Protein AF-A0A8T6UTP6-F1 (afdb_monomer_lite)

Sequence (271 aa):
MSYEMDEGARRKVDSSFSGKRVLGIECPLRNNTGVVCKECDRARKLWRMGTESSQQEARDRFAKPTYFANVVLKDNGNHAILKLGKKVSADILDELEQTKGPAFKFADPEEGRWVSINKKGTRPSFEYRFRLTDDVAPTIDKSEVDNLNNLNNVTFDFNEGNIDLFDISSLESGQSLIFRLLPTPTGSGKYKLLQVVHYHWRCNEADILGGEDPDDMEKPIELQDGSDFEEFMTVDETEEEEEEEEDFLKNRPPSQFQPDEAESVACFGNY

Foldseek 3Di:
DDDDDDVVVVVVLVVQLPPPDQDFAFQCVVLVVVAFFLLLVCLVVLCVVPDPVSPVVSVQSWWDKWKWFWWQFPPPRDTAIEIDDPVQVVVVQVVLVVPPDPSQQQQDLCWHFKKKWAWADDPPDIDIDIDTDPGTDHRHDVVVLQPTDDLVCVNVCVVVVNGRYHYPVSDDHGDMTIIHTHWHDPVQQWTDGMDITTHGDPDDPCNGNVNDDVVPPPPPPPPPDDDDDDDDDDDDDDDDDDDDDPPPPPPDDPPPPDPPDPDDDPTDHHD

pLDDT: mean 70.27, std 22.67, range [24.27, 95.19]

Structure (mmCIF, N/CA/C/O backbone):
data_AF-A0A8T6UTP6-F1
#
_entry.id   AF-A0A8T6UTP6-F1
#
loop_
_atom_site.group_PDB
_atom_site.id
_atom_site.type_symbol
_atom_site.label_atom_id
_atom_site.label_alt_id
_atom_site.label_comp_id
_atom_site.label_asym_id
_atom_site.label_entity_id
_atom_site.label_seq_id
_atom_site.pdbx_PDB_ins_code
_atom_site.Cartn_x
_atom_site.Cartn_y
_atom_site.Cartn_z
_atom_site.occupancy
_atom_site.B_iso_or_equiv
_atom_site.auth_seq_id
_atom_site.auth_comp_id
_atom_site.auth_asym_id
_atom_site.auth_atom_id
_atom_site.pdbx_PDB_model_num
ATOM 1 N N . MET A 1 1 ? 11.193 -24.546 -16.621 1.00 32.44 1 MET A N 1
ATOM 2 C CA . MET A 1 1 ? 9.768 -24.862 -16.401 1.00 32.44 1 MET A CA 1
ATOM 3 C C . MET A 1 1 ? 9.025 -23.542 -16.413 1.00 32.44 1 MET A C 1
ATOM 5 O O . MET A 1 1 ? 9.181 -22.765 -15.483 1.00 32.44 1 MET A O 1
ATOM 9 N N . SER A 1 2 ? 8.355 -23.235 -17.519 1.00 24.27 2 SER A N 1
ATOM 10 C CA . SER A 1 2 ? 7.518 -22.047 -17.683 1.00 24.27 2 SER A CA 1
ATOM 11 C C . SER A 1 2 ? 6.196 -22.280 -16.957 1.00 24.27 2 SER A C 1
ATOM 13 O O . SER A 1 2 ? 5.516 -23.267 -17.225 1.00 24.27 2 SER A O 1
ATOM 15 N N . TYR A 1 3 ? 5.858 -21.412 -16.007 1.00 31.30 3 TYR A N 1
ATOM 16 C CA . TYR A 1 3 ? 4.544 -21.429 -15.372 1.00 31.30 3 TYR A CA 1
ATOM 17 C C . TYR A 1 3 ? 3.567 -20.717 -16.309 1.00 31.30 3 TYR A C 1
ATOM 19 O O . TYR A 1 3 ? 3.554 -19.491 -16.381 1.00 31.30 3 TYR A O 1
ATOM 27 N N . GLU A 1 4 ? 2.799 -21.491 -17.070 1.00 32.06 4 GLU A N 1
ATOM 28 C CA . GLU A 1 4 ? 1.626 -20.982 -17.778 1.00 32.06 4 GLU A CA 1
ATOM 29 C C . GLU A 1 4 ? 0.530 -20.704 -16.745 1.00 32.06 4 GLU A C 1
ATOM 31 O O . GLU A 1 4 ? 0.149 -21.588 -15.974 1.00 32.06 4 GLU A O 1
ATOM 36 N N . MET A 1 5 ? 0.049 -19.461 -16.692 1.00 41.97 5 MET A N 1
ATOM 37 C CA . MET A 1 5 ? -1.166 -19.158 -15.947 1.00 41.97 5 MET A CA 1
ATOM 38 C C . MET A 1 5 ? -2.393 -19.633 -16.719 1.00 41.97 5 MET A C 1
ATOM 40 O O . MET A 1 5 ? -2.503 -19.439 -17.929 1.00 41.97 5 MET A O 1
ATOM 44 N N . ASP A 1 6 ? -3.336 -20.181 -15.962 1.00 43.12 6 ASP A N 1
ATOM 45 C CA . ASP A 1 6 ? -4.683 -20.536 -16.391 1.00 43.12 6 ASP A CA 1
ATOM 46 C C . ASP A 1 6 ? -5.400 -19.308 -16.995 1.00 43.12 6 ASP A C 1
ATOM 48 O O . ASP A 1 6 ? -5.436 -18.228 -16.395 1.00 43.12 6 ASP A O 1
ATOM 52 N N . GLU A 1 7 ? -5.986 -19.458 -18.188 1.00 37.34 7 GLU A N 1
ATOM 53 C CA . GLU A 1 7 ? -6.755 -18.415 -18.885 1.00 37.34 7 GLU A CA 1
ATOM 54 C C . GLU A 1 7 ? -7.897 -17.838 -18.025 1.00 37.34 7 GLU A C 1
ATOM 56 O O . GLU A 1 7 ? -8.324 -16.696 -18.233 1.00 37.34 7 GLU A O 1
ATOM 61 N N . GLY A 1 8 ? -8.361 -18.588 -17.017 1.00 34.09 8 GLY A N 1
ATOM 62 C CA . GLY A 1 8 ? -9.320 -18.117 -16.020 1.00 34.09 8 GLY A CA 1
ATOM 63 C C . GLY A 1 8 ? -8.796 -16.988 -15.121 1.00 34.09 8 GLY A C 1
ATOM 64 O O . GLY A 1 8 ? -9.582 -16.136 -14.704 1.00 34.09 8 GLY A O 1
ATOM 65 N N . ALA A 1 9 ? -7.487 -16.929 -14.852 1.00 37.94 9 ALA A N 1
ATOM 66 C CA . ALA A 1 9 ? -6.866 -15.849 -14.080 1.00 37.94 9 ALA A CA 1
ATOM 67 C C . ALA A 1 9 ? -6.764 -14.555 -14.906 1.00 37.94 9 ALA A C 1
ATOM 69 O O . ALA A 1 9 ? -7.075 -13.479 -14.398 1.00 37.94 9 ALA A O 1
ATOM 70 N N . ARG A 1 10 ? -6.443 -14.667 -16.206 1.00 39.94 10 ARG A N 1
ATOM 71 C CA . ARG A 1 10 ? -6.378 -13.531 -17.147 1.00 39.94 10 ARG A CA 1
ATOM 72 C C . ARG A 1 10 ? -7.703 -12.772 -17.250 1.00 39.94 10 ARG A C 1
ATOM 74 O O . ARG A 1 10 ? -7.713 -11.559 -17.094 1.00 39.94 10 ARG A O 1
ATOM 81 N N . ARG A 1 11 ? -8.835 -13.470 -17.415 1.00 34.31 11 ARG A N 1
ATOM 82 C CA . ARG A 1 11 ? -10.164 -12.819 -17.485 1.00 34.31 11 ARG A CA 1
ATOM 83 C C . ARG A 1 11 ? -10.599 -12.169 -16.168 1.00 34.31 11 ARG A C 1
ATOM 85 O O . ARG A 1 11 ? -11.441 -11.274 -16.181 1.00 34.31 11 ARG A O 1
ATOM 92 N N . LYS A 1 12 ? -10.064 -12.620 -15.027 1.00 41.28 12 LYS A N 1
ATOM 93 C CA . LYS A 1 12 ? -10.436 -12.079 -13.715 1.00 41.28 12 LYS A CA 1
ATOM 94 C C . LYS A 1 12 ? -9.697 -10.797 -13.365 1.00 41.28 12 LYS A C 1
ATOM 96 O O . LYS A 1 12 ? -10.314 -9.949 -12.727 1.00 41.28 12 LYS A O 1
ATOM 101 N N . VAL A 1 13 ? -8.449 -10.638 -13.814 1.00 42.69 13 VAL A N 1
ATOM 102 C CA . VAL A 1 13 ? -7.700 -9.379 -13.673 1.00 42.69 13 VAL A CA 1
ATOM 103 C C . VAL A 1 13 ? -8.503 -8.238 -14.303 1.00 42.69 13 VAL A C 1
ATOM 105 O O . VAL A 1 13 ? -8.844 -7.304 -13.585 1.00 42.69 13 VAL A O 1
ATOM 108 N N . ASP A 1 14 ? -8.983 -8.405 -15.539 1.00 36.88 14 ASP A N 1
ATOM 109 C CA . ASP A 1 14 ? -9.837 -7.416 -16.221 1.00 36.88 14 ASP A CA 1
ATOM 110 C C . ASP A 1 14 ? -11.183 -7.169 -15.505 1.00 36.88 14 ASP A C 1
ATOM 112 O O . ASP A 1 14 ? -11.661 -6.040 -15.438 1.00 36.88 14 ASP A O 1
ATOM 116 N N . SER A 1 15 ? -11.793 -8.199 -14.901 1.00 33.75 15 SER A N 1
ATOM 117 C CA . SER A 1 15 ? -13.056 -8.050 -14.147 1.00 33.75 15 SER A CA 1
ATOM 118 C C . SER A 1 15 ? -12.893 -7.489 -12.724 1.00 33.75 15 SER A C 1
ATOM 120 O O . SER A 1 15 ? -13.865 -7.054 -12.107 1.00 33.75 15 SER A O 1
ATOM 122 N N . SER A 1 16 ? -11.677 -7.521 -12.168 1.00 40.84 16 SER A N 1
ATOM 123 C CA . SER A 1 16 ? -11.400 -7.060 -10.802 1.00 40.84 16 SER A CA 1
ATOM 124 C C . SER A 1 16 ? -11.286 -5.537 -10.695 1.00 40.84 16 SER A C 1
ATOM 126 O O . SER A 1 16 ? -11.466 -5.001 -9.601 1.00 40.84 16 SER A O 1
ATOM 128 N N . PHE A 1 17 ? -11.104 -4.854 -11.830 1.00 46.03 17 PHE A N 1
ATOM 129 C CA . PHE A 1 17 ? -11.114 -3.394 -11.943 1.00 46.03 17 PHE A CA 1
ATOM 130 C C . PHE A 1 17 ? -12.525 -2.779 -11.842 1.00 46.03 17 PHE A C 1
ATOM 132 O O . PHE A 1 17 ? -12.653 -1.591 -11.570 1.00 46.03 17 PHE A O 1
ATOM 139 N N . SER A 1 18 ? -13.607 -3.563 -11.987 1.00 37.28 18 SER A N 1
ATOM 140 C CA . SER A 1 18 ? -14.979 -3.026 -12.092 1.00 37.28 18 SER A CA 1
ATOM 141 C C . SER A 1 18 ? -15.863 -3.188 -10.846 1.00 37.28 18 SER A C 1
ATOM 143 O O . SER A 1 18 ? -17.042 -2.826 -10.867 1.00 37.28 18 SER A O 1
ATOM 145 N N . GLY A 1 19 ? -15.355 -3.752 -9.749 1.00 37.19 19 GLY A N 1
ATOM 146 C CA . GLY A 1 19 ? -16.099 -3.789 -8.491 1.00 37.19 19 GLY A CA 1
ATOM 147 C C . GLY A 1 19 ? -15.933 -2.461 -7.764 1.00 37.19 19 GLY A C 1
ATOM 148 O O . GLY A 1 19 ? -14.845 -2.226 -7.253 1.00 37.19 19 GLY A O 1
ATOM 149 N N . LYS A 1 20 ? -16.980 -1.620 -7.682 1.00 41.78 20 LYS A N 1
ATOM 150 C CA . LYS A 1 20 ? -17.001 -0.369 -6.889 1.00 41.78 20 LYS A CA 1
ATOM 151 C C . LYS A 1 20 ? -16.707 -0.649 -5.407 1.00 41.78 20 LYS A C 1
ATOM 153 O O . LYS A 1 20 ? -17.605 -0.707 -4.570 1.00 41.78 20 LYS A O 1
ATOM 158 N N . ARG A 1 21 ? -15.439 -0.869 -5.071 1.00 54.03 21 ARG A N 1
ATOM 159 C CA . ARG A 1 21 ? -14.930 -0.855 -3.708 1.00 54.03 21 ARG A CA 1
ATOM 160 C C . ARG A 1 21 ? -14.698 0.604 -3.377 1.00 54.03 21 ARG A C 1
ATOM 162 O O . ARG A 1 21 ? -13.798 1.222 -3.926 1.00 54.03 21 ARG A O 1
ATOM 169 N N . VAL A 1 22 ? -15.532 1.141 -2.501 1.00 63.56 22 VAL A N 1
ATOM 170 C CA . VAL A 1 22 ? -15.332 2.480 -1.954 1.00 63.56 22 VAL A CA 1
ATOM 171 C C . VAL A 1 22 ? -14.054 2.422 -1.116 1.00 63.56 22 VAL A C 1
ATOM 173 O O . VAL A 1 22 ? -13.961 1.626 -0.174 1.00 63.56 22 VAL A O 1
ATOM 176 N N . LEU A 1 23 ? -13.034 3.190 -1.504 1.00 70.81 23 LEU A N 1
ATOM 177 C CA . LEU A 1 23 ? -11.946 3.527 -0.590 1.00 70.81 23 LEU A CA 1
ATOM 178 C C . LEU A 1 23 ? -12.608 4.261 0.581 1.00 70.81 23 LEU A C 1
ATOM 180 O O . LEU A 1 23 ? -13.489 5.082 0.345 1.00 70.81 23 LEU A O 1
ATOM 184 N N . GLY A 1 24 ? -12.292 3.890 1.825 1.00 80.31 24 GLY A N 1
ATOM 185 C CA . GLY A 1 24 ? -12.889 4.536 2.998 1.00 80.31 24 GLY A CA 1
ATOM 186 C C . GLY A 1 24 ? -12.665 6.054 2.996 1.00 80.31 24 GLY A C 1
ATOM 187 O O . GLY A 1 24 ? -12.067 6.613 2.081 1.00 80.31 24 GLY A O 1
ATOM 188 N N . ILE A 1 25 ? -13.108 6.747 4.036 1.00 86.25 25 ILE A N 1
ATOM 189 C CA . ILE A 1 25 ? -12.958 8.206 4.071 1.00 86.25 25 ILE A CA 1
ATOM 190 C C . ILE A 1 25 ? -11.593 8.551 4.648 1.00 86.25 25 ILE A C 1
ATOM 192 O O . ILE A 1 25 ? -11.201 8.019 5.689 1.00 86.25 25 ILE A O 1
ATOM 196 N N . GLU A 1 26 ? -10.840 9.400 3.953 1.00 89.44 26 GLU A N 1
ATOM 197 C CA . GLU A 1 26 ? -9.506 9.793 4.392 1.00 89.44 26 GLU A CA 1
ATOM 198 C C . GLU A 1 26 ? -9.541 10.445 5.772 1.00 89.44 26 GLU A C 1
ATOM 200 O O . GLU A 1 26 ? -10.344 11.329 6.056 1.00 89.44 26 GLU A O 1
ATOM 205 N N . CYS A 1 27 ? -8.638 10.012 6.645 1.00 90.56 27 CYS A N 1
ATOM 206 C CA . CYS A 1 27 ? -8.486 10.591 7.964 1.00 90.56 27 CYS A CA 1
ATOM 207 C C . CYS A 1 27 ? -7.666 11.886 7.873 1.00 90.56 27 CYS A C 1
ATOM 209 O O . CYS A 1 27 ? -6.453 11.806 7.649 1.00 90.56 27 CYS A O 1
ATOM 211 N N . PRO A 1 28 ? -8.253 13.068 8.134 1.00 88.50 28 PRO A N 1
ATOM 212 C CA . PRO A 1 28 ? -7.519 14.326 8.026 1.00 88.50 28 PRO A CA 1
ATOM 213 C C . PRO A 1 28 ? -6.369 14.423 9.039 1.00 88.50 28 PRO A C 1
ATOM 215 O O . PRO A 1 28 ? -5.274 14.885 8.718 1.00 88.50 28 PRO A O 1
ATOM 218 N N . LEU A 1 29 ? -6.591 13.903 10.252 1.00 88.44 29 LEU A N 1
ATOM 219 C CA . LEU A 1 29 ? -5.601 13.917 11.325 1.00 88.44 29 LEU A CA 1
ATOM 220 C C . LEU A 1 29 ? -4.379 13.049 10.994 1.00 88.44 29 LEU A C 1
ATOM 222 O O . LEU A 1 29 ? -3.250 13.475 11.199 1.00 88.44 29 LEU A O 1
ATOM 226 N N . ARG A 1 30 ? -4.592 11.818 10.512 1.00 88.06 30 ARG A N 1
ATOM 227 C CA . ARG A 1 30 ? -3.502 10.863 10.232 1.00 88.06 30 ARG A CA 1
ATOM 228 C C . ARG A 1 30 ? -2.809 11.118 8.895 1.00 88.06 30 ARG A C 1
ATOM 230 O O . ARG A 1 30 ? -1.663 10.711 8.739 1.00 88.06 30 ARG A O 1
ATOM 237 N N . ASN A 1 31 ? -3.483 11.789 7.964 1.00 86.62 31 ASN A N 1
ATOM 238 C CA . ASN A 1 31 ? -2.907 12.209 6.687 1.00 86.62 31 ASN A CA 1
ATOM 239 C C . ASN A 1 31 ? -2.359 13.650 6.736 1.00 86.62 31 ASN A C 1
ATOM 241 O O . ASN A 1 31 ? -2.005 14.199 5.699 1.00 86.62 31 ASN A O 1
ATOM 245 N N . ASN A 1 32 ? -2.250 14.252 7.930 1.00 84.12 32 ASN A N 1
ATOM 246 C CA . ASN A 1 32 ? -1.644 15.567 8.168 1.00 84.12 32 ASN A CA 1
ATOM 247 C C . ASN A 1 32 ? -2.251 16.718 7.344 1.00 84.12 32 ASN A C 1
ATOM 249 O O . ASN A 1 32 ? -1.540 17.637 6.942 1.00 84.12 32 ASN A O 1
ATOM 253 N N . THR A 1 33 ? -3.569 16.725 7.129 1.00 82.06 33 THR A N 1
ATOM 254 C CA . THR A 1 33 ? -4.246 17.815 6.399 1.00 82.06 33 THR A CA 1
ATOM 255 C C . THR A 1 33 ? -4.516 19.051 7.267 1.00 82.06 33 THR A C 1
ATOM 257 O O . THR A 1 33 ? -5.111 20.022 6.806 1.00 82.06 33 THR A O 1
ATOM 260 N N . GLY A 1 34 ? -4.094 19.030 8.537 1.00 77.75 34 GLY A N 1
ATOM 261 C CA . GLY A 1 34 ? -4.284 20.129 9.490 1.00 77.75 34 GLY A CA 1
ATOM 262 C C . GLY A 1 34 ? -5.695 20.222 10.082 1.00 77.75 34 GLY A C 1
ATOM 263 O O . GLY A 1 34 ? -5.964 21.136 10.858 1.00 77.75 34 GLY A O 1
ATOM 264 N N . VAL A 1 35 ? -6.586 19.281 9.756 1.00 86.12 35 VAL A N 1
ATOM 265 C CA . VAL A 1 35 ? -7.969 19.238 10.253 1.00 86.12 35 VAL A CA 1
ATOM 266 C C . VAL A 1 35 ? -8.115 18.173 11.349 1.00 86.12 35 VAL A C 1
ATOM 268 O O . VAL A 1 35 ? -7.558 17.076 11.265 1.00 86.12 35 VAL A O 1
ATOM 271 N N . VAL A 1 36 ? -8.862 18.503 12.407 1.00 87.44 36 VAL A N 1
ATOM 272 C CA . VAL A 1 36 ? -9.167 17.579 13.514 1.00 87.44 36 VAL A CA 1
ATOM 273 C C . VAL A 1 36 ? -10.095 16.465 13.021 1.00 87.44 36 VAL A C 1
ATOM 275 O O . VAL A 1 36 ? -11.030 16.729 12.274 1.00 87.44 36 VAL A O 1
ATOM 278 N N . CYS A 1 37 ? -9.861 15.226 13.461 1.00 91.44 37 CYS A N 1
ATOM 279 C CA . CYS A 1 37 ? -10.729 14.088 13.153 1.00 91.44 37 CYS A CA 1
ATOM 280 C C . CYS A 1 37 ? -11.516 13.651 14.395 1.00 91.44 37 CYS A C 1
ATOM 282 O O . CYS A 1 37 ? -10.935 13.087 15.330 1.00 91.44 37 CYS A O 1
ATOM 284 N N . LYS A 1 38 ? -12.836 13.856 14.383 1.00 91.25 38 LYS A N 1
ATOM 285 C CA . LYS A 1 38 ? -13.721 13.506 15.504 1.00 91.25 38 LYS A CA 1
ATOM 286 C C . LYS A 1 38 ? -13.820 12.001 15.739 1.00 91.25 38 LYS A C 1
ATOM 288 O O . LYS A 1 38 ? -13.784 11.577 16.891 1.00 91.25 38 LYS A O 1
ATOM 293 N N . GLU A 1 39 ? -13.811 11.189 14.684 1.00 90.94 39 GLU A N 1
ATOM 294 C CA . GLU A 1 39 ? -13.763 9.726 14.822 1.00 90.94 39 GLU A CA 1
ATOM 295 C C . GLU A 1 39 ? -12.478 9.243 15.513 1.00 90.94 39 GLU A C 1
ATOM 297 O O . GLU A 1 39 ? -12.521 8.361 16.373 1.00 90.94 39 GLU A O 1
ATOM 302 N N . CYS A 1 40 ? -11.319 9.849 15.223 1.00 91.88 40 CYS A N 1
ATOM 303 C CA . CYS A 1 40 ? -10.090 9.545 15.965 1.00 91.88 40 CYS A CA 1
ATOM 304 C C . CYS A 1 40 ? -10.177 9.957 17.440 1.00 91.88 40 CYS A C 1
ATOM 306 O O . CYS A 1 40 ? -9.641 9.250 18.296 1.00 91.88 40 CYS A O 1
ATOM 308 N N . ASP A 1 41 ? -10.837 11.071 17.753 1.00 92.62 41 ASP A N 1
ATOM 309 C CA . ASP A 1 41 ? -11.021 11.511 19.136 1.00 92.62 41 ASP A CA 1
ATOM 310 C C . ASP A 1 41 ? -11.984 10.596 19.904 1.00 92.62 41 ASP A C 1
ATOM 312 O O . ASP A 1 41 ? -11.678 10.202 21.033 1.00 92.62 41 ASP A O 1
ATOM 316 N N . ARG A 1 42 ? -13.096 10.176 19.288 1.00 91.38 42 ARG A N 1
ATOM 317 C CA . ARG A 1 42 ? -14.022 9.173 19.845 1.00 91.38 42 ARG A CA 1
ATOM 318 C C . ARG A 1 42 ? -13.315 7.842 20.096 1.00 91.38 42 ARG A C 1
ATOM 320 O O . ARG A 1 42 ? -13.371 7.323 21.210 1.00 91.38 42 ARG A O 1
ATOM 327 N N . ALA A 1 43 ? -12.558 7.343 19.118 1.00 91.75 43 ALA A N 1
ATOM 328 C CA . ALA A 1 43 ? -11.771 6.119 19.267 1.00 91.75 43 ALA A CA 1
ATOM 329 C C . ALA A 1 43 ? -10.754 6.216 20.420 1.00 91.75 43 ALA A C 1
ATOM 331 O O . ALA A 1 43 ? -10.599 5.275 21.196 1.00 91.75 43 ALA A O 1
ATOM 332 N N . ARG A 1 44 ? -10.096 7.372 20.607 1.00 93.25 44 ARG A N 1
ATOM 333 C CA . ARG A 1 44 ? -9.201 7.605 21.756 1.00 93.25 44 ARG A CA 1
ATOM 334 C C . ARG A 1 44 ? -9.938 7.588 23.094 1.00 93.25 44 ARG A C 1
ATOM 336 O O . ARG A 1 44 ? -9.389 7.054 24.055 1.00 93.25 44 ARG A O 1
ATOM 343 N N . LYS A 1 45 ? -11.142 8.165 23.180 1.00 94.12 45 LYS A N 1
ATOM 344 C CA . LYS A 1 45 ? -11.964 8.121 24.404 1.00 94.12 45 LYS A CA 1
ATOM 345 C C . LYS A 1 45 ? -12.321 6.676 24.762 1.00 94.12 45 LYS A C 1
ATOM 347 O O . LYS A 1 45 ? -12.036 6.254 25.877 1.00 94.12 45 LYS A O 1
ATOM 352 N N . LEU A 1 46 ? -12.825 5.909 23.794 1.00 92.88 46 LEU A N 1
ATOM 353 C CA . LEU A 1 46 ? -13.151 4.486 23.954 1.00 92.88 46 LEU A CA 1
ATOM 354 C C . LEU A 1 46 ? -11.931 3.651 24.371 1.00 92.88 46 LEU A C 1
ATOM 356 O O . LEU A 1 46 ? -12.017 2.826 25.279 1.00 92.88 46 LEU A O 1
ATOM 360 N N . TRP A 1 47 ? -10.767 3.909 23.768 1.00 92.50 47 TRP A N 1
ATOM 361 C CA . TRP A 1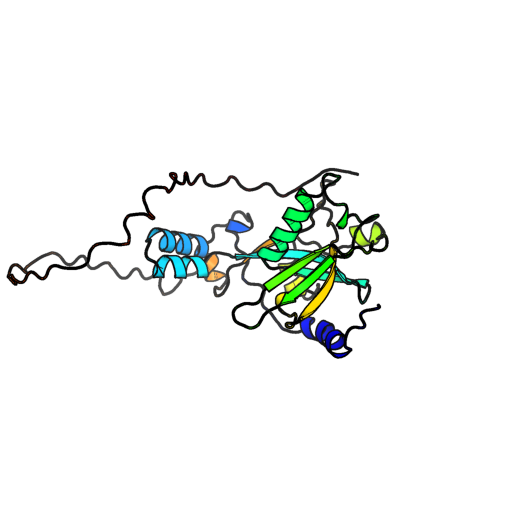 47 ? -9.521 3.229 24.131 1.00 92.50 47 TRP A CA 1
ATOM 362 C C . TRP A 1 47 ? -9.123 3.483 25.591 1.00 92.50 47 TRP A C 1
ATOM 364 O O . TRP A 1 47 ? -8.710 2.562 26.293 1.00 92.50 47 TRP A O 1
ATOM 374 N N . ARG A 1 48 ? -9.278 4.725 26.067 1.00 94.81 48 ARG A N 1
ATOM 375 C CA . ARG A 1 48 ? -8.941 5.125 27.444 1.00 94.81 48 ARG A CA 1
ATOM 376 C C . ARG A 1 48 ? -9.866 4.529 28.503 1.00 94.81 48 ARG A C 1
ATOM 378 O O . ARG A 1 48 ? -9.440 4.428 29.645 1.00 94.81 48 ARG A O 1
ATOM 385 N N . MET A 1 49 ? -11.087 4.127 28.145 1.00 93.19 49 MET A N 1
ATOM 386 C CA . MET A 1 49 ? -11.995 3.442 29.077 1.00 93.19 49 MET A CA 1
ATOM 387 C C . MET A 1 49 ? -11.461 2.073 29.520 1.00 93.19 49 MET A C 1
ATOM 389 O O . MET A 1 49 ? -11.829 1.596 30.585 1.00 93.19 49 MET A O 1
ATOM 393 N N . GLY A 1 50 ? -10.580 1.448 28.730 1.00 90.06 50 GLY A N 1
ATOM 394 C CA . GLY A 1 50 ? -9.804 0.286 29.163 1.00 90.06 50 GLY A CA 1
ATOM 395 C C . GLY A 1 50 ? -10.539 -1.058 29.185 1.00 90.06 50 GLY A C 1
ATOM 396 O O . GLY A 1 50 ? -9.884 -2.066 29.432 1.00 90.06 50 GLY A O 1
ATOM 397 N N . THR A 1 51 ? -11.843 -1.114 28.893 1.00 95.19 51 THR A N 1
ATOM 398 C CA . THR A 1 51 ? -12.574 -2.389 28.808 1.00 95.19 51 THR A CA 1
ATOM 399 C C . THR A 1 51 ? -12.292 -3.084 27.478 1.00 95.19 51 THR A C 1
ATOM 401 O O . THR A 1 51 ? -12.013 -2.434 26.470 1.00 95.19 51 THR A O 1
ATOM 404 N N . GLU A 1 52 ? -12.380 -4.415 27.439 1.00 94.75 52 GLU A N 1
ATOM 405 C CA . GLU A 1 52 ? -12.146 -5.171 26.200 1.00 94.75 52 GLU A CA 1
ATOM 406 C C . GLU A 1 52 ? -13.118 -4.745 25.088 1.00 94.75 52 GLU A C 1
ATOM 408 O O . GLU A 1 52 ? -12.702 -4.485 23.958 1.00 94.75 52 GLU A O 1
ATOM 413 N N . SER A 1 53 ? -14.397 -4.560 25.433 1.00 93.56 53 SER A N 1
ATOM 414 C CA . SER A 1 53 ? -15.421 -4.074 24.503 1.00 93.56 53 SER A CA 1
ATOM 415 C C . SER A 1 53 ? -15.105 -2.674 23.970 1.00 93.56 53 SER A C 1
ATOM 417 O O . SER A 1 53 ? -15.209 -2.445 22.765 1.00 93.56 53 SER A O 1
ATOM 419 N N . SER A 1 54 ? -14.691 -1.734 24.829 1.00 92.31 54 SER A N 1
ATOM 420 C CA . SER A 1 54 ? -14.403 -0.362 24.392 1.00 92.31 54 SER A CA 1
ATOM 421 C C . SER A 1 54 ? -13.118 -0.288 23.567 1.00 92.31 54 SER A C 1
ATOM 423 O O . SER A 1 54 ? -13.046 0.450 22.585 1.00 92.31 54 SER A O 1
ATOM 425 N N . GLN A 1 55 ? -12.102 -1.083 23.911 1.00 93.50 55 GLN A N 1
ATOM 426 C CA . GLN A 1 55 ? -10.877 -1.185 23.124 1.00 93.50 55 GLN A CA 1
ATOM 427 C C . GLN A 1 55 ? -11.133 -1.821 21.759 1.00 93.50 55 GLN A C 1
ATOM 429 O O . GLN A 1 55 ? -10.552 -1.376 20.766 1.00 93.50 55 GLN A O 1
ATOM 434 N N . GLN A 1 56 ? -11.994 -2.837 21.686 1.00 91.38 56 GLN A N 1
ATOM 435 C CA . GLN A 1 56 ? -12.358 -3.458 20.419 1.00 91.38 56 GLN A CA 1
ATOM 436 C C . GLN A 1 56 ? -13.125 -2.477 19.523 1.00 91.38 56 GLN A C 1
ATOM 438 O O . GLN A 1 56 ? -12.762 -2.317 18.357 1.00 91.38 56 GLN A O 1
ATOM 443 N N . GLU A 1 57 ? -14.096 -1.741 20.070 1.00 89.31 57 GLU A N 1
ATOM 444 C CA . GLU A 1 57 ? -14.800 -0.693 19.323 1.00 89.31 57 GLU A CA 1
ATOM 445 C C . GLU A 1 57 ? -13.841 0.419 18.861 1.00 89.31 57 GLU A C 1
ATOM 447 O O . GLU A 1 57 ? -13.873 0.846 17.705 1.00 89.31 57 GLU A O 1
ATOM 452 N N . ALA A 1 58 ? -12.912 0.842 19.723 1.00 90.75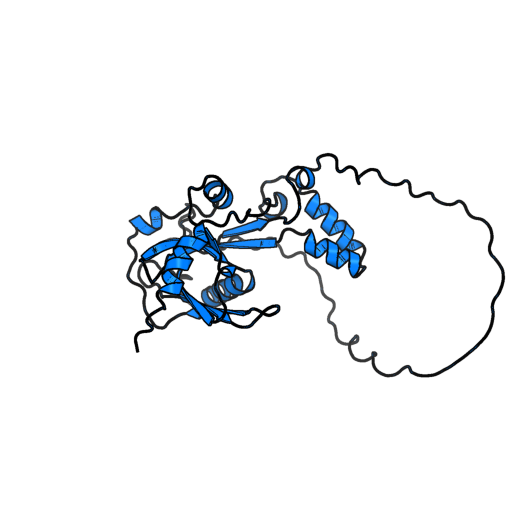 58 ALA A N 1
ATOM 453 C CA . ALA A 1 58 ? -11.884 1.810 19.360 1.00 90.75 58 ALA A CA 1
ATOM 454 C C . ALA A 1 58 ? -11.020 1.329 18.179 1.00 90.75 58 ALA A C 1
ATOM 456 O O . ALA A 1 58 ? -10.763 2.102 17.254 1.00 90.75 58 ALA A O 1
ATOM 457 N N . ARG A 1 59 ? -10.593 0.056 18.166 1.00 87.94 59 ARG A N 1
ATOM 458 C CA . ARG A 1 59 ? -9.820 -0.540 17.052 1.00 87.94 59 ARG A CA 1
ATOM 459 C C . ARG A 1 59 ? -10.583 -0.525 15.736 1.00 87.94 59 ARG A C 1
ATOM 461 O O . ARG A 1 59 ? -9.965 -0.379 14.678 1.00 87.94 59 ARG A O 1
ATOM 468 N N . ASP A 1 60 ? -11.897 -0.693 15.792 1.00 87.00 60 ASP A N 1
ATOM 469 C CA . ASP A 1 60 ? -12.738 -0.671 14.602 1.00 87.00 60 ASP A CA 1
ATOM 470 C C . ASP A 1 60 ? -12.946 0.744 14.057 1.00 87.00 60 ASP A C 1
ATOM 472 O O . ASP A 1 60 ? -12.982 0.904 12.835 1.00 87.00 60 ASP A O 1
ATOM 476 N N . ARG A 1 61 ? -12.979 1.756 14.934 1.00 88.94 61 ARG A N 1
ATOM 477 C CA . ARG A 1 61 ? -13.128 3.176 14.570 1.00 88.94 61 ARG A CA 1
ATOM 478 C C . ARG A 1 61 ? -11.835 3.861 14.136 1.00 88.94 61 ARG A C 1
ATOM 480 O O . ARG A 1 61 ? -11.875 4.790 13.326 1.00 88.94 61 ARG A O 1
ATOM 487 N N . PHE A 1 62 ? -10.681 3.447 14.662 1.00 90.69 62 PHE A N 1
ATOM 488 C CA . PHE A 1 62 ? -9.405 4.045 14.269 1.00 90.69 62 PHE A CA 1
ATOM 489 C C . PHE A 1 62 ? -9.179 3.944 12.758 1.00 90.69 62 PHE A C 1
ATOM 491 O O . PHE A 1 62 ? -9.414 2.904 12.140 1.00 90.69 62 PHE A O 1
ATOM 498 N N . ALA A 1 63 ? -8.653 5.024 12.174 1.00 92.00 63 ALA A N 1
ATOM 499 C CA . ALA A 1 63 ? -8.244 5.016 10.780 1.00 92.00 63 ALA A CA 1
ATOM 500 C C . ALA A 1 63 ? -7.163 3.953 10.551 1.00 92.00 63 ALA A C 1
ATOM 502 O O . ALA A 1 63 ? -6.184 3.872 11.301 1.00 92.00 63 ALA A O 1
ATOM 503 N N . LYS A 1 64 ? -7.333 3.149 9.503 1.00 90.00 64 LYS A N 1
ATOM 504 C CA . LYS A 1 64 ? -6.440 2.035 9.174 1.00 90.00 64 LYS A CA 1
ATOM 505 C C . LYS A 1 64 ? -5.542 2.438 8.003 1.00 90.00 64 LYS A C 1
ATOM 507 O O . LYS A 1 64 ? -6.061 2.970 7.016 1.00 90.00 64 LYS A O 1
ATOM 512 N N . PRO A 1 65 ? -4.223 2.196 8.085 1.00 92.44 65 PRO A N 1
ATOM 513 C CA . PRO A 1 65 ? -3.319 2.494 6.986 1.00 92.44 65 PRO A CA 1
ATOM 514 C C . PRO A 1 65 ? -3.620 1.573 5.804 1.00 92.44 65 PRO A C 1
ATOM 516 O O . PRO A 1 65 ? -3.787 0.361 5.959 1.00 92.44 65 PRO A O 1
ATOM 519 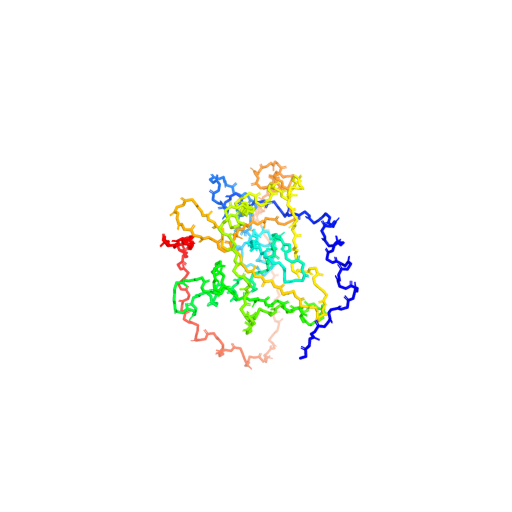N N . THR A 1 66 ? -3.678 2.161 4.621 1.00 91.19 66 THR A N 1
ATOM 520 C CA . THR A 1 66 ? -3.733 1.472 3.335 1.00 91.19 66 THR A CA 1
ATOM 521 C C . THR A 1 66 ? -2.543 1.935 2.516 1.00 91.19 66 THR A C 1
ATOM 523 O O . THR A 1 66 ? -2.220 3.122 2.502 1.00 91.19 66 THR A O 1
ATOM 526 N N . TYR A 1 67 ? -1.878 0.986 1.873 1.00 93.62 67 TYR A N 1
ATOM 527 C CA . TYR A 1 67 ? -0.627 1.226 1.174 1.00 93.62 67 TYR A CA 1
ATOM 528 C C . TYR A 1 67 ? -0.863 1.117 -0.327 1.00 93.62 67 TYR A C 1
ATOM 530 O O . TYR A 1 67 ? -1.567 0.210 -0.773 1.00 93.62 67 TYR A O 1
ATOM 538 N N . PHE A 1 68 ? -0.271 2.021 -1.095 1.00 93.62 68 PHE A N 1
ATOM 539 C CA . PHE A 1 68 ? -0.375 2.061 -2.548 1.00 93.62 68 PHE A CA 1
ATOM 540 C C . PHE A 1 68 ? 1.009 2.111 -3.177 1.00 93.62 68 PHE A C 1
ATOM 542 O O . PHE A 1 68 ? 1.887 2.809 -2.672 1.00 93.62 68 PHE A O 1
ATOM 549 N N . ALA A 1 69 ? 1.185 1.399 -4.284 1.00 93.06 69 ALA A N 1
ATOM 550 C CA . ALA A 1 69 ? 2.429 1.370 -5.042 1.00 93.06 69 ALA A CA 1
ATOM 551 C C . ALA A 1 69 ? 2.147 1.467 -6.541 1.00 93.06 69 ALA A C 1
ATOM 553 O O . ALA A 1 69 ? 1.201 0.843 -7.021 1.00 93.06 69 ALA A O 1
ATOM 554 N N . ASN A 1 70 ? 2.993 2.184 -7.281 1.00 92.25 70 ASN A N 1
ATOM 555 C CA . ASN A 1 70 ? 3.034 2.057 -8.736 1.00 92.25 70 ASN A CA 1
ATOM 556 C C . ASN A 1 70 ? 3.748 0.752 -9.097 1.00 92.25 70 ASN A C 1
ATOM 558 O O . ASN A 1 70 ? 4.806 0.444 -8.538 1.00 92.25 70 ASN A O 1
ATOM 562 N N . VAL A 1 71 ? 3.169 -0.022 -10.014 1.00 92.19 71 VAL A N 1
ATOM 563 C CA . VAL A 1 71 ? 3.733 -1.304 -10.446 1.00 92.19 71 VAL A CA 1
ATOM 564 C C . VAL A 1 71 ? 3.626 -1.503 -11.950 1.00 92.19 71 VAL A C 1
ATOM 566 O O . VAL A 1 71 ? 2.672 -1.030 -12.561 1.00 92.19 71 VAL A O 1
ATOM 569 N N . VAL A 1 72 ? 4.557 -2.272 -12.519 1.00 90.31 72 VAL A N 1
ATOM 570 C CA . VAL A 1 72 ? 4.373 -2.937 -13.820 1.00 90.31 72 VAL A CA 1
ATOM 571 C C . VAL A 1 72 ? 4.061 -4.405 -13.576 1.00 90.31 72 VAL A C 1
ATOM 573 O O . VAL A 1 72 ? 4.807 -5.091 -12.874 1.00 90.31 72 VAL A O 1
ATOM 576 N N . LEU A 1 73 ? 2.976 -4.909 -14.153 1.00 89.62 73 LEU A N 1
ATOM 577 C CA . LEU A 1 73 ? 2.621 -6.325 -14.067 1.00 89.62 73 LEU A CA 1
ATOM 578 C C . LEU A 1 73 ? 3.421 -7.144 -15.091 1.00 89.62 73 LEU A C 1
ATOM 580 O O . LEU A 1 73 ? 3.496 -6.775 -16.261 1.00 89.62 73 LEU A O 1
ATOM 584 N N . LYS A 1 74 ? 3.996 -8.283 -14.675 1.00 88.94 74 LYS A N 1
ATOM 585 C CA . LYS A 1 74 ? 4.853 -9.110 -15.552 1.00 88.94 74 LYS A CA 1
ATOM 586 C C . LYS A 1 74 ? 4.101 -9.672 -16.760 1.00 88.94 74 LYS A C 1
ATOM 588 O O . LYS A 1 74 ? 4.690 -9.848 -17.821 1.00 88.94 74 LYS A O 1
ATOM 593 N N . ASP A 1 75 ? 2.813 -9.955 -16.597 1.00 79.94 75 ASP A N 1
ATOM 594 C CA . ASP A 1 75 ? 2.040 -10.726 -17.574 1.00 79.94 75 ASP A CA 1
ATOM 595 C C . ASP A 1 75 ? 1.642 -9.933 -18.823 1.00 79.94 75 ASP A C 1
ATOM 597 O O . ASP A 1 75 ? 1.500 -10.518 -19.898 1.00 79.94 75 ASP A O 1
ATOM 601 N N . ASN A 1 76 ? 1.422 -8.625 -18.681 1.00 78.81 76 ASN A N 1
ATOM 602 C CA . ASN A 1 76 ? 0.966 -7.746 -19.761 1.00 78.81 76 ASN A CA 1
ATOM 603 C C . ASN A 1 76 ? 1.819 -6.480 -19.924 1.00 78.81 76 ASN A C 1
ATOM 605 O O . ASN A 1 76 ? 1.636 -5.772 -20.907 1.00 78.81 76 ASN A O 1
ATOM 609 N N . GLY A 1 77 ? 2.741 -6.193 -18.999 1.00 82.31 77 GLY A N 1
ATOM 610 C CA . GLY A 1 77 ? 3.522 -4.957 -19.005 1.00 82.31 77 GLY A CA 1
ATOM 611 C C . GLY A 1 77 ? 2.708 -3.711 -18.646 1.00 82.31 77 GLY A C 1
ATOM 612 O O . GLY A 1 77 ? 3.223 -2.605 -18.754 1.00 82.31 77 GLY A O 1
ATOM 613 N N . ASN A 1 78 ? 1.452 -3.860 -18.211 1.00 84.50 78 ASN A N 1
ATOM 614 C CA . ASN A 1 78 ? 0.610 -2.717 -17.880 1.00 84.50 78 ASN A CA 1
ATOM 615 C C . ASN A 1 78 ? 1.036 -2.096 -16.551 1.00 84.50 78 ASN A C 1
ATOM 617 O O . ASN A 1 78 ? 1.364 -2.795 -15.585 1.00 84.50 78 ASN A O 1
ATOM 621 N N . HIS A 1 79 ? 0.953 -0.770 -16.510 1.00 86.12 79 HIS A N 1
ATOM 622 C CA . HIS A 1 79 ? 1.140 0.016 -15.304 1.00 86.12 79 HIS A CA 1
ATOM 623 C C . HIS A 1 79 ? -0.166 0.023 -14.514 1.00 86.12 79 HIS A C 1
ATOM 625 O O . HIS A 1 79 ? -1.240 0.215 -15.081 1.00 86.12 79 HIS A O 1
ATOM 631 N N . ALA A 1 80 ? -0.078 -0.185 -13.208 1.00 87.12 80 ALA A N 1
ATOM 632 C CA . ALA A 1 80 ? -1.234 -0.164 -12.323 1.00 87.12 80 ALA A CA 1
ATOM 633 C C . ALA A 1 80 ? -0.860 0.429 -10.966 1.00 87.12 80 ALA A C 1
ATOM 635 O O . ALA A 1 80 ? 0.316 0.464 -10.587 1.00 87.12 80 ALA A O 1
ATOM 636 N N . ILE A 1 81 ? -1.877 0.840 -10.207 1.00 91.00 81 ILE A N 1
ATOM 637 C CA . ILE A 1 81 ? -1.705 1.126 -8.786 1.00 91.00 81 ILE A CA 1
ATOM 638 C C . ILE A 1 81 ? -2.129 -0.106 -8.000 1.00 91.00 81 ILE A C 1
ATOM 640 O O . ILE A 1 81 ? -3.263 -0.576 -8.088 1.00 91.00 81 ILE A O 1
ATOM 644 N N . LEU A 1 82 ? -1.204 -0.634 -7.208 1.00 92.56 82 LEU A N 1
ATOM 645 C CA . LEU A 1 82 ? -1.432 -1.790 -6.361 1.00 92.56 82 LEU A CA 1
ATOM 646 C C . LEU A 1 82 ? -1.802 -1.333 -4.950 1.00 92.56 82 LEU A C 1
ATOM 648 O O . LEU A 1 82 ? -1.001 -0.684 -4.280 1.00 92.56 82 LEU A O 1
ATOM 652 N N . LYS A 1 83 ? -2.991 -1.706 -4.474 1.00 92.75 83 LYS A N 1
ATOM 653 C CA . LYS A 1 83 ? -3.399 -1.553 -3.074 1.00 92.75 83 LYS A CA 1
ATOM 654 C C . LYS A 1 83 ? -2.930 -2.757 -2.265 1.00 92.75 83 LYS A C 1
ATOM 656 O O . LYS A 1 83 ? -3.329 -3.895 -2.523 1.00 92.75 83 LYS A O 1
ATOM 661 N N . LEU A 1 84 ? -2.114 -2.485 -1.254 1.00 91.81 84 LEU A N 1
ATOM 662 C CA . LEU A 1 84 ? -1.420 -3.456 -0.420 1.00 91.81 84 LEU A CA 1
ATOM 663 C C . LEU A 1 84 ? -1.953 -3.458 1.019 1.00 91.81 84 LEU A C 1
ATOM 665 O O . LEU A 1 84 ? -2.402 -2.447 1.565 1.00 91.81 84 LEU A O 1
ATOM 669 N N . GLY A 1 85 ? -1.875 -4.627 1.655 1.00 88.12 85 GLY A N 1
ATOM 670 C CA . GLY A 1 85 ? -2.132 -4.787 3.085 1.00 88.12 85 GLY A CA 1
ATOM 671 C C . GLY A 1 85 ? -0.897 -4.463 3.932 1.00 88.12 85 GLY A C 1
ATOM 672 O O . GLY A 1 85 ? 0.232 -4.513 3.441 1.00 88.12 85 GLY A O 1
ATOM 673 N N . LYS A 1 86 ? -1.107 -4.205 5.230 1.00 88.88 86 LYS A N 1
ATOM 674 C CA . LYS A 1 86 ? -0.041 -3.847 6.185 1.00 88.88 86 LYS A CA 1
ATOM 675 C C . LYS A 1 86 ? 1.137 -4.828 6.177 1.00 88.88 86 LYS A C 1
ATOM 677 O O . LYS A 1 86 ? 2.270 -4.388 6.068 1.00 88.88 86 LYS A O 1
ATOM 682 N N . LYS A 1 87 ? 0.869 -6.139 6.259 1.00 89.56 87 LYS A N 1
ATOM 683 C CA . LYS A 1 87 ? 1.920 -7.173 6.330 1.00 89.56 87 LYS A CA 1
ATOM 684 C C . LYS A 1 87 ? 2.822 -7.162 5.092 1.00 89.56 87 LYS A C 1
ATOM 686 O O . LYS A 1 87 ? 4.020 -7.023 5.227 1.00 89.56 87 LYS A O 1
ATOM 691 N N . VAL A 1 88 ? 2.232 -7.218 3.897 1.00 91.56 88 VAL A N 1
ATOM 692 C CA . VAL A 1 88 ? 2.997 -7.200 2.637 1.00 91.56 88 VAL A CA 1
ATOM 693 C C . VAL A 1 88 ? 3.793 -5.906 2.479 1.00 91.56 88 VAL A C 1
ATOM 695 O O . VAL A 1 88 ? 4.905 -5.925 1.974 1.00 91.56 88 VAL A O 1
ATOM 698 N N . SER A 1 89 ? 3.221 -4.782 2.909 1.00 91.81 89 SER A N 1
ATOM 699 C CA . SER A 1 89 ? 3.904 -3.487 2.844 1.00 91.81 89 SER A CA 1
ATOM 700 C C . SER A 1 89 ? 5.094 -3.432 3.799 1.00 91.81 89 SER A C 1
ATOM 702 O O . SER A 1 89 ? 6.132 -2.912 3.417 1.00 91.81 89 SER A O 1
ATOM 704 N N . ALA A 1 90 ? 4.965 -4.007 4.999 1.00 89.69 90 ALA A N 1
ATOM 705 C CA . ALA A 1 90 ? 6.080 -4.175 5.926 1.00 89.69 90 ALA A CA 1
ATOM 706 C C . ALA A 1 90 ? 7.159 -5.093 5.336 1.00 89.69 90 ALA A C 1
ATOM 708 O O . ALA A 1 90 ? 8.305 -4.680 5.276 1.00 89.69 90 ALA A O 1
ATOM 709 N N . ASP A 1 91 ? 6.787 -6.253 4.777 1.00 89.38 91 ASP A N 1
ATOM 710 C CA . ASP A 1 91 ? 7.745 -7.167 4.134 1.00 89.38 91 ASP A CA 1
ATOM 711 C C . ASP A 1 91 ? 8.539 -6.466 3.003 1.00 89.38 91 ASP A C 1
ATOM 713 O O . ASP A 1 91 ? 9.735 -6.693 2.844 1.00 89.38 91 ASP A O 1
ATOM 717 N N . ILE A 1 92 ? 7.886 -5.590 2.222 1.00 88.06 92 ILE A N 1
ATOM 718 C CA . ILE A 1 92 ? 8.547 -4.769 1.191 1.00 88.06 92 ILE A CA 1
ATOM 719 C C . ILE A 1 92 ? 9.539 -3.784 1.819 1.00 88.06 92 ILE A C 1
ATOM 721 O O . ILE A 1 92 ? 10.648 -3.642 1.310 1.00 88.06 92 ILE A O 1
ATOM 725 N N . LEU A 1 93 ? 9.134 -3.077 2.877 1.00 85.06 93 LEU A N 1
ATOM 726 C CA . LEU A 1 93 ? 9.979 -2.096 3.563 1.00 85.06 93 LEU A CA 1
ATOM 727 C C . LEU A 1 93 ? 11.192 -2.764 4.221 1.00 85.06 93 LEU A C 1
ATOM 729 O O . LEU A 1 93 ? 12.312 -2.297 4.027 1.00 85.06 93 LEU A O 1
ATOM 733 N N . ASP A 1 94 ? 10.990 -3.898 4.887 1.00 84.81 94 ASP A N 1
ATOM 734 C CA . ASP A 1 94 ? 12.057 -4.678 5.515 1.00 84.81 94 ASP A CA 1
ATOM 735 C C . ASP A 1 94 ? 13.091 -5.146 4.476 1.00 84.81 94 ASP A C 1
ATOM 737 O O . ASP A 1 94 ? 14.299 -5.064 4.705 1.00 84.81 94 ASP A O 1
ATOM 741 N N . GLU A 1 95 ? 12.639 -5.605 3.303 1.00 82.56 95 GLU A N 1
ATOM 742 C CA . GLU A 1 95 ? 13.536 -6.006 2.213 1.00 82.56 95 GLU A CA 1
ATOM 743 C C . GLU A 1 95 ? 14.364 -4.815 1.696 1.00 82.56 95 GLU A C 1
ATOM 745 O O . GLU A 1 95 ? 15.562 -4.953 1.426 1.00 82.56 95 GLU A O 1
ATOM 750 N N . LEU A 1 96 ? 13.764 -3.623 1.594 1.00 75.31 96 LEU A N 1
ATOM 751 C CA . LEU A 1 96 ? 14.479 -2.404 1.193 1.00 75.31 96 LEU A CA 1
ATOM 752 C C . LEU A 1 96 ? 15.594 -2.056 2.185 1.00 75.31 96 LEU A C 1
ATOM 754 O O . LEU A 1 96 ? 16.697 -1.711 1.761 1.00 75.31 96 LEU A O 1
ATOM 758 N N . GLU A 1 97 ? 15.339 -2.187 3.487 1.00 73.62 97 GLU A N 1
ATOM 759 C CA . GLU A 1 97 ? 16.330 -1.914 4.533 1.00 73.62 97 GLU A CA 1
ATOM 760 C C . GLU A 1 97 ? 17.469 -2.943 4.560 1.00 73.62 97 GLU A C 1
ATOM 762 O O . GLU A 1 97 ? 18.636 -2.593 4.764 1.00 73.62 97 GLU A O 1
ATOM 767 N N . GLN A 1 98 ? 17.156 -4.221 4.329 1.00 71.25 98 GLN A N 1
ATOM 768 C CA . GLN A 1 98 ? 18.142 -5.306 4.340 1.00 71.25 98 GLN A CA 1
ATOM 769 C C . GLN A 1 98 ? 19.081 -5.271 3.129 1.00 71.25 98 GLN A C 1
ATOM 771 O O . GLN A 1 98 ? 20.238 -5.708 3.218 1.00 71.25 98 GLN A O 1
ATOM 776 N N . THR A 1 99 ? 18.624 -4.717 2.005 1.00 62.50 99 THR A N 1
ATOM 777 C CA . THR A 1 99 ? 19.424 -4.590 0.786 1.00 62.50 99 THR A CA 1
ATOM 778 C C . THR A 1 99 ? 20.454 -3.461 0.942 1.00 62.50 99 THR A C 1
ATOM 780 O O . THR A 1 99 ? 20.271 -2.357 0.441 1.00 62.50 99 THR A O 1
ATOM 783 N N . LYS A 1 100 ? 21.572 -3.714 1.642 1.00 47.50 100 LYS A N 1
ATOM 784 C CA . LYS A 1 100 ? 22.686 -2.754 1.806 1.00 47.50 100 LYS A CA 1
ATOM 785 C C . LYS A 1 100 ? 23.195 -2.255 0.437 1.00 47.50 100 LYS A C 1
ATOM 787 O O . LYS A 1 100 ? 23.955 -2.943 -0.243 1.00 47.50 100 LYS A O 1
ATOM 792 N N . GLY A 1 101 ? 22.779 -1.058 0.032 1.00 52.28 101 GLY A N 1
ATOM 793 C CA . GLY A 1 101 ? 23.054 -0.429 -1.266 1.00 52.28 101 GLY A CA 1
ATOM 794 C C . GLY A 1 101 ? 22.185 0.824 -1.446 1.00 52.28 101 GLY A C 1
ATOM 795 O O . GLY A 1 101 ? 21.469 1.170 -0.505 1.00 52.28 101 GLY A O 1
ATOM 796 N N . PRO A 1 102 ? 22.213 1.528 -2.602 1.00 52.16 102 PRO A N 1
ATOM 797 C CA . PRO A 1 102 ? 21.163 2.507 -2.887 1.00 52.16 102 PRO A CA 1
ATOM 798 C C . PRO A 1 102 ? 19.832 1.777 -2.702 1.00 52.16 102 PRO A C 1
ATOM 800 O O . PRO A 1 102 ? 19.658 0.694 -3.267 1.00 52.16 102 PRO A O 1
ATOM 803 N N . ALA A 1 103 ? 18.976 2.315 -1.829 1.00 51.97 103 ALA A N 1
ATOM 804 C CA . ALA A 1 103 ? 17.863 1.639 -1.145 1.00 51.97 103 ALA A CA 1
ATOM 805 C C . ALA A 1 103 ? 16.723 1.161 -2.070 1.00 51.97 103 ALA A C 1
ATOM 807 O O . ALA A 1 103 ? 15.587 1.000 -1.648 1.00 51.97 103 ALA A O 1
ATOM 808 N N . PHE A 1 104 ? 17.021 0.959 -3.348 1.00 62.28 104 PHE A N 1
ATOM 809 C CA . PHE A 1 104 ? 16.086 0.701 -4.415 1.00 62.28 104 PHE A CA 1
ATOM 810 C C . PHE A 1 104 ? 16.521 -0.432 -5.330 1.00 62.28 104 PHE A C 1
ATOM 812 O O . PHE A 1 104 ? 15.781 -0.669 -6.255 1.00 62.28 104 PHE A O 1
ATOM 819 N N . LYS A 1 105 ? 17.630 -1.168 -5.142 1.00 69.81 105 LYS A N 1
ATOM 820 C CA . LYS A 1 105 ? 18.129 -2.089 -6.198 1.00 69.81 105 LYS A CA 1
ATOM 821 C C . LYS A 1 105 ? 17.068 -2.974 -6.869 1.00 69.81 105 LYS A C 1
ATOM 823 O O . LYS A 1 105 ? 17.079 -3.105 -8.081 1.00 69.81 105 LYS A O 1
ATOM 828 N N . PHE A 1 106 ? 16.125 -3.552 -6.118 1.00 77.50 106 PHE A N 1
ATOM 829 C CA . PHE A 1 106 ? 15.072 -4.381 -6.722 1.00 77.50 106 PHE A CA 1
ATOM 830 C C . PHE A 1 106 ? 13.890 -3.586 -7.315 1.00 77.50 106 PHE A C 1
ATOM 832 O O . PHE A 1 106 ? 13.120 -4.142 -8.092 1.00 77.50 106 PHE A O 1
ATOM 839 N N . ALA A 1 107 ? 13.752 -2.304 -6.990 1.00 81.25 107 ALA A N 1
ATOM 840 C CA . ALA A 1 107 ? 12.815 -1.359 -7.596 1.00 81.25 107 ALA A CA 1
ATOM 841 C C . ALA A 1 107 ? 13.503 -0.331 -8.524 1.00 81.25 107 ALA A C 1
ATOM 843 O O . ALA A 1 107 ? 12.837 0.534 -9.080 1.00 81.25 107 ALA A O 1
ATOM 844 N N . ASP A 1 108 ? 14.822 -0.406 -8.698 1.00 81.19 108 ASP A N 1
ATOM 845 C CA . ASP A 1 108 ? 15.622 0.521 -9.494 1.00 81.19 108 ASP A CA 1
ATOM 846 C C . ASP A 1 108 ? 15.146 0.426 -10.945 1.00 81.19 108 ASP A C 1
ATOM 848 O O . ASP A 1 108 ? 14.996 -0.700 -11.413 1.00 81.19 108 ASP A O 1
ATOM 852 N N . PRO A 1 109 ? 14.858 1.525 -11.662 1.00 81.69 109 PRO A N 1
ATOM 853 C CA . PRO A 1 109 ? 14.389 1.468 -13.049 1.00 81.69 109 PRO A CA 1
ATOM 854 C C . PRO A 1 109 ? 15.350 0.751 -14.013 1.00 81.69 109 PRO A C 1
ATOM 856 O O . PRO A 1 109 ? 14.894 0.108 -14.961 1.00 81.69 109 PRO A O 1
ATOM 859 N N . GLU A 1 110 ? 16.654 0.769 -13.743 1.00 81.62 110 GLU A N 1
ATOM 860 C CA . GLU A 1 110 ? 17.688 0.152 -14.575 1.00 81.62 110 GLU A CA 1
ATOM 861 C C . GLU A 1 110 ? 17.938 -1.318 -14.210 1.00 81.62 110 GLU A C 1
ATOM 863 O O . GLU A 1 110 ? 17.988 -2.157 -15.110 1.00 81.62 110 GLU A O 1
ATOM 868 N N . GLU A 1 111 ? 18.015 -1.641 -12.911 1.00 82.00 111 GLU A N 1
ATOM 869 C CA . GLU A 1 111 ? 18.446 -2.964 -12.399 1.00 82.00 111 GLU A CA 1
ATOM 870 C C . GLU A 1 111 ? 17.392 -3.721 -11.558 1.00 82.00 111 GLU A C 1
ATOM 872 O O . GLU A 1 111 ? 17.703 -4.688 -10.856 1.00 82.00 111 GLU A O 1
ATOM 877 N N . GLY A 1 112 ? 16.131 -3.293 -11.610 1.00 83.88 112 GLY A N 1
ATOM 878 C CA . GLY A 1 112 ? 15.051 -3.842 -10.790 1.00 83.88 112 GLY A CA 1
ATOM 879 C C . GLY A 1 112 ? 14.783 -5.339 -10.992 1.00 83.88 112 GLY A C 1
ATOM 880 O O . GLY A 1 112 ? 15.175 -5.961 -11.979 1.00 83.88 112 GLY A O 1
ATOM 881 N N . ARG A 1 113 ? 14.056 -5.944 -10.050 1.00 88.56 113 ARG A N 1
ATOM 882 C CA . ARG A 1 113 ? 13.702 -7.372 -10.055 1.00 88.56 113 ARG A CA 1
ATOM 883 C C . ARG A 1 113 ? 12.197 -7.559 -10.067 1.00 88.56 113 ARG A C 1
ATOM 885 O O . ARG A 1 113 ? 11.439 -6.732 -9.559 1.00 88.56 113 ARG A O 1
ATOM 892 N N . TRP A 1 114 ? 11.764 -8.697 -10.598 1.00 91.19 114 TRP A N 1
ATOM 893 C CA . TRP A 1 114 ? 10.380 -9.114 -10.426 1.00 91.19 114 TRP A CA 1
ATOM 894 C C . TRP A 1 114 ? 10.134 -9.554 -8.980 1.00 91.19 114 TRP A C 1
ATOM 896 O O . TRP A 1 114 ? 10.966 -10.206 -8.342 1.00 91.19 114 TRP A O 1
ATOM 906 N N . VAL A 1 115 ? 8.951 -9.226 -8.486 1.00 91.31 115 VAL A N 1
ATOM 907 C CA . VAL A 1 115 ? 8.432 -9.535 -7.159 1.00 91.31 115 VAL A CA 1
ATOM 908 C C . VAL A 1 115 ? 7.198 -10.405 -7.320 1.00 91.31 115 VAL A C 1
ATOM 910 O O . VAL A 1 115 ? 6.393 -10.181 -8.218 1.00 91.31 115 VAL A O 1
ATOM 913 N N . SER A 1 116 ? 7.015 -11.373 -6.426 1.00 92.69 116 SER A N 1
ATOM 914 C CA . SER A 1 116 ? 5.797 -12.171 -6.342 1.00 92.69 116 SER A CA 1
ATOM 915 C C . SER A 1 116 ? 5.094 -11.951 -5.006 1.00 92.69 116 SER A C 1
ATOM 917 O O . SER A 1 116 ? 5.701 -12.077 -3.945 1.00 92.69 116 SER A O 1
ATOM 919 N N . ILE A 1 117 ? 3.779 -11.740 -5.055 1.00 93.25 117 ILE A N 1
ATOM 920 C CA . ILE A 1 117 ? 2.886 -11.898 -3.902 1.00 93.25 117 ILE A CA 1
ATOM 921 C C . ILE A 1 117 ? 2.027 -13.129 -4.148 1.00 93.25 117 ILE A C 1
ATOM 923 O O . ILE A 1 117 ? 1.313 -13.188 -5.143 1.00 93.25 117 ILE A O 1
ATOM 927 N N . ASN A 1 118 ? 2.068 -14.101 -3.241 1.00 91.75 118 ASN A N 1
ATOM 928 C CA . ASN A 1 118 ? 1.204 -15.280 -3.298 1.00 91.75 118 ASN A CA 1
ATOM 929 C C . ASN A 1 118 ? 0.207 -15.272 -2.139 1.00 91.75 118 ASN A C 1
ATOM 931 O O . ASN A 1 118 ? 0.601 -15.067 -0.987 1.00 91.75 118 ASN A O 1
ATOM 935 N N . LYS A 1 119 ? -1.070 -15.527 -2.438 1.00 90.81 119 LYS A N 1
ATOM 936 C CA . LYS A 1 119 ? -2.109 -15.705 -1.422 1.00 90.81 119 LYS A CA 1
ATOM 937 C C . LYS A 1 119 ? -2.260 -17.186 -1.091 1.00 90.81 119 LYS A C 1
ATOM 939 O O . LYS A 1 119 ? -2.534 -18.001 -1.968 1.00 90.81 119 LYS A O 1
ATOM 944 N N . LYS A 1 120 ? -2.129 -17.537 0.187 1.00 88.12 120 LYS A N 1
ATOM 945 C CA . LYS A 1 120 ? -2.313 -18.896 0.715 1.00 88.12 120 LYS A CA 1
ATOM 946 C C . LYS A 1 120 ? -3.387 -18.943 1.792 1.00 88.12 120 LYS A C 1
ATOM 948 O O . LYS A 1 120 ? -3.742 -17.929 2.388 1.00 88.12 120 LYS A O 1
ATOM 953 N N . GLY A 1 121 ? -3.858 -20.156 2.063 1.00 82.12 121 GLY A N 1
ATOM 954 C CA . GLY A 1 121 ? -4.803 -20.444 3.136 1.00 82.12 121 GLY A CA 1
ATOM 955 C C . GLY A 1 121 ? -6.261 -20.310 2.712 1.00 82.12 121 GLY A C 1
ATOM 956 O O . GLY A 1 121 ? -6.586 -19.979 1.572 1.00 82.12 121 GLY A O 1
ATOM 957 N N . THR A 1 122 ? -7.154 -20.590 3.647 1.00 76.25 122 THR A N 1
ATOM 958 C CA . THR A 1 122 ? -8.607 -20.487 3.487 1.00 76.25 122 THR A CA 1
ATOM 959 C C . THR A 1 122 ? -9.152 -19.542 4.548 1.00 76.25 122 THR A C 1
ATOM 961 O O . THR A 1 122 ? -8.511 -19.332 5.578 1.00 76.25 122 THR A O 1
ATOM 964 N N . ARG A 1 123 ? -10.334 -18.951 4.320 1.00 67.56 123 ARG A N 1
ATOM 965 C CA . ARG A 1 123 ? -10.977 -18.113 5.346 1.00 67.56 123 ARG A CA 1
ATOM 966 C C . ARG A 1 123 ? -11.109 -18.888 6.670 1.00 67.56 123 ARG A C 1
ATOM 968 O O . ARG A 1 123 ? -11.416 -20.077 6.615 1.00 67.56 123 ARG A O 1
ATOM 975 N N . PRO A 1 124 ? -10.926 -18.225 7.826 1.00 68.69 124 PRO A N 1
ATOM 976 C CA . PRO A 1 124 ? -10.630 -16.794 8.003 1.00 68.69 124 PRO A CA 1
ATOM 977 C C . PRO A 1 124 ? -9.137 -16.417 7.874 1.00 68.69 124 PRO A C 1
ATOM 979 O O . PRO A 1 124 ? -8.810 -15.234 7.868 1.00 68.69 124 PRO A O 1
ATOM 982 N N . SER A 1 125 ? -8.239 -17.389 7.712 1.00 77.12 125 SER A N 1
ATOM 983 C CA . SER A 1 125 ? -6.786 -17.227 7.868 1.00 77.12 125 SER A CA 1
ATOM 984 C C . SER A 1 125 ? -6.040 -17.170 6.530 1.00 77.12 125 SER A C 1
ATOM 986 O O . SER A 1 125 ? -5.216 -18.033 6.222 1.00 77.12 125 SER A O 1
ATOM 988 N N . PHE A 1 126 ? -6.326 -16.156 5.710 1.00 82.25 126 PHE A N 1
ATOM 989 C CA . PHE A 1 126 ? -5.510 -15.905 4.520 1.00 82.25 126 PHE A CA 1
ATOM 990 C C . PHE A 1 126 ? -4.142 -15.337 4.896 1.00 82.25 126 PHE A C 1
ATOM 992 O O . PHE A 1 126 ? -4.037 -14.431 5.719 1.00 82.25 126 PHE A O 1
ATOM 999 N N . GLU A 1 127 ? -3.105 -15.811 4.216 1.00 86.81 127 GLU A N 1
ATOM 1000 C CA . GLU A 1 127 ? -1.751 -15.282 4.313 1.00 86.81 127 GLU A CA 1
ATOM 1001 C C . GLU A 1 127 ? -1.288 -14.784 2.943 1.00 86.81 127 GLU A C 1
ATOM 1003 O O . GLU A 1 127 ? -1.436 -15.480 1.940 1.00 86.81 127 GLU A O 1
ATOM 1008 N N . TYR A 1 128 ? -0.690 -13.596 2.908 1.00 89.19 128 TYR A N 1
ATOM 1009 C CA . TYR A 1 128 ? 0.024 -13.090 1.740 1.00 89.19 128 TYR A CA 1
ATOM 1010 C C . TYR A 1 128 ? 1.518 -13.223 2.005 1.00 89.19 128 TYR A C 1
ATOM 1012 O O . TYR A 1 128 ? 1.981 -12.833 3.077 1.00 89.19 128 TYR A O 1
ATOM 1020 N N . ARG A 1 129 ? 2.255 -13.793 1.052 1.00 88.31 129 ARG A N 1
ATOM 1021 C CA . ARG A 1 129 ? 3.711 -13.939 1.135 1.00 88.31 129 ARG A CA 1
ATOM 1022 C C . ARG A 1 129 ? 4.372 -13.155 0.016 1.00 88.31 129 ARG A C 1
ATOM 1024 O O . ARG A 1 129 ? 4.160 -13.485 -1.152 1.00 88.31 129 ARG A O 1
ATOM 1031 N N . PHE A 1 130 ? 5.161 -12.158 0.395 1.00 90.88 130 PHE A N 1
ATOM 1032 C CA . PHE A 1 130 ? 6.052 -11.418 -0.489 1.00 90.88 130 PHE A CA 1
ATOM 1033 C C . PHE A 1 130 ? 7.342 -12.211 -0.734 1.00 90.88 130 PHE A C 1
ATOM 1035 O O . PHE A 1 130 ? 7.852 -12.868 0.177 1.00 90.88 130 PHE A O 1
ATOM 1042 N N . ARG A 1 131 ? 7.849 -12.186 -1.971 1.00 88.94 131 ARG A N 1
ATOM 1043 C CA . ARG A 1 131 ? 9.149 -12.753 -2.354 1.00 88.94 131 ARG A CA 1
ATOM 1044 C C . ARG A 1 131 ? 9.762 -11.965 -3.506 1.00 88.94 131 ARG A C 1
ATOM 1046 O O . ARG A 1 131 ? 9.075 -11.707 -4.495 1.00 88.94 131 ARG A O 1
ATOM 1053 N N . LEU A 1 132 ? 11.064 -11.701 -3.434 1.00 87.62 132 LEU A N 1
ATOM 1054 C CA . LEU A 1 132 ? 11.852 -11.358 -4.615 1.00 87.62 132 LEU A CA 1
ATOM 1055 C C . LEU A 1 132 ? 12.035 -12.605 -5.483 1.00 87.62 132 LEU A C 1
ATOM 1057 O O . LEU A 1 132 ? 12.270 -13.701 -4.973 1.00 87.62 132 LEU A O 1
ATOM 1061 N N . THR A 1 133 ? 11.917 -12.448 -6.795 1.00 86.06 133 THR A N 1
ATOM 1062 C CA . THR A 1 133 ? 12.225 -13.521 -7.746 1.00 86.06 133 THR A CA 1
ATOM 1063 C C . THR A 1 133 ? 13.666 -13.401 -8.228 1.00 86.06 133 THR A C 1
ATOM 1065 O O . THR A 1 133 ? 14.236 -12.309 -8.229 1.00 86.06 133 THR A O 1
ATOM 1068 N N . ASP A 1 134 ? 14.262 -14.504 -8.674 1.00 83.56 134 ASP A N 1
ATOM 1069 C CA . ASP A 1 134 ? 15.626 -14.528 -9.229 1.00 83.56 134 ASP A CA 1
ATOM 1070 C C . ASP A 1 134 ? 15.748 -13.841 -10.598 1.00 83.56 134 ASP A C 1
ATOM 1072 O O . ASP A 1 134 ? 16.854 -13.527 -11.033 1.00 83.56 134 ASP A O 1
ATOM 1076 N N . ASP A 1 135 ? 14.619 -13.532 -11.237 1.00 84.38 135 ASP A N 1
ATOM 1077 C CA . ASP A 1 135 ? 14.574 -12.877 -12.538 1.00 84.38 135 ASP A CA 1
ATOM 1078 C C . ASP A 1 135 ? 14.800 -11.359 -12.413 1.00 84.38 135 ASP A C 1
ATOM 1080 O O . ASP A 1 135 ? 14.066 -10.649 -11.713 1.00 84.38 135 ASP A O 1
ATOM 1084 N N . VAL A 1 136 ? 15.768 -10.846 -13.175 1.00 83.06 136 VAL A N 1
ATOM 1085 C CA . VAL A 1 136 ? 15.940 -9.403 -13.403 1.00 83.06 136 VAL A CA 1
ATOM 1086 C C . VAL A 1 136 ? 14.800 -8.908 -14.297 1.00 83.06 136 VAL A C 1
ATOM 1088 O O . VAL A 1 136 ? 14.425 -9.567 -15.271 1.00 83.06 136 VAL A O 1
ATOM 1091 N N . ALA A 1 137 ? 14.211 -7.767 -13.948 1.00 86.31 137 ALA A N 1
ATOM 1092 C CA . ALA A 1 137 ? 13.162 -7.149 -14.743 1.00 86.31 137 ALA A CA 1
ATOM 1093 C C . ALA A 1 137 ? 13.763 -6.265 -15.858 1.00 86.31 137 ALA A C 1
ATOM 1095 O O . ALA A 1 137 ? 14.832 -5.692 -15.661 1.00 86.31 137 ALA A O 1
ATOM 1096 N N . PRO A 1 138 ? 13.110 -6.140 -17.031 1.00 84.31 138 PRO A N 1
ATOM 1097 C CA . PRO A 1 138 ? 13.622 -5.328 -18.141 1.00 84.31 138 PRO A CA 1
ATOM 1098 C C . PRO A 1 138 ? 13.773 -3.864 -17.741 1.00 84.31 138 PRO A C 1
ATOM 1100 O O . PRO A 1 138 ? 12.874 -3.347 -17.097 1.00 84.31 138 PRO A O 1
ATOM 1103 N N . THR A 1 139 ? 14.844 -3.178 -18.129 1.00 86.88 139 THR A N 1
ATOM 1104 C CA . THR A 1 139 ? 15.016 -1.740 -17.858 1.00 86.88 139 THR A CA 1
ATOM 1105 C C . THR A 1 139 ? 13.782 -0.926 -18.263 1.00 86.88 139 THR A C 1
ATOM 1107 O O . THR A 1 139 ? 13.193 -1.176 -19.313 1.00 86.88 139 THR A O 1
ATOM 1110 N N . ILE A 1 140 ? 13.389 0.020 -17.408 1.00 84.12 140 ILE A N 1
ATOM 1111 C CA . ILE A 1 140 ? 12.249 0.916 -17.618 1.00 84.12 140 ILE A CA 1
ATOM 1112 C C . ILE A 1 140 ? 12.785 2.287 -17.996 1.00 84.12 140 ILE A C 1
ATOM 1114 O O . ILE A 1 140 ? 13.616 2.855 -17.283 1.00 84.12 140 ILE A O 1
ATOM 1118 N N . ASP A 1 141 ? 12.296 2.816 -19.113 1.00 83.56 141 ASP A N 1
ATOM 1119 C CA . ASP A 1 141 ? 12.717 4.118 -19.604 1.00 83.56 141 ASP A CA 1
ATOM 1120 C C . ASP A 1 141 ? 12.320 5.224 -18.624 1.00 83.56 141 ASP A C 1
ATOM 1122 O O . ASP A 1 141 ? 11.228 5.236 -18.052 1.00 83.56 141 ASP A O 1
ATOM 1126 N N . LYS A 1 142 ? 13.194 6.222 -18.471 1.00 80.56 142 LYS A N 1
ATOM 1127 C CA . LYS A 1 142 ? 12.948 7.356 -17.571 1.00 80.56 142 LYS A CA 1
ATOM 1128 C C . LYS A 1 142 ? 11.615 8.055 -17.859 1.00 80.56 142 LYS A C 1
ATOM 1130 O O . LYS A 1 142 ? 10.917 8.449 -16.933 1.00 80.56 142 LYS A O 1
ATOM 1135 N N . SER A 1 143 ? 11.231 8.162 -19.132 1.00 82.62 143 SER A N 1
ATOM 1136 C CA . SER A 1 143 ? 9.941 8.734 -19.527 1.00 82.62 143 SER A CA 1
ATOM 1137 C C . SER A 1 143 ? 8.743 7.963 -18.980 1.00 82.62 143 SER A C 1
ATOM 1139 O O . SER A 1 143 ? 7.702 8.564 -18.750 1.00 82.62 143 SER A O 1
ATOM 1141 N N . GLU A 1 144 ? 8.850 6.651 -18.778 1.00 83.50 144 GLU A N 1
ATOM 1142 C CA . GLU A 1 144 ? 7.775 5.863 -18.171 1.00 83.50 144 GLU A CA 1
ATOM 1143 C C . GLU A 1 144 ? 7.693 6.118 -16.663 1.00 83.50 144 GLU A C 1
ATOM 1145 O O . GLU A 1 144 ? 6.596 6.244 -16.124 1.00 83.50 144 GLU A O 1
ATOM 1150 N N . VAL A 1 145 ? 8.844 6.271 -15.998 1.00 80.62 145 VAL A N 1
ATOM 1151 C CA . VAL A 1 145 ? 8.934 6.609 -14.566 1.00 80.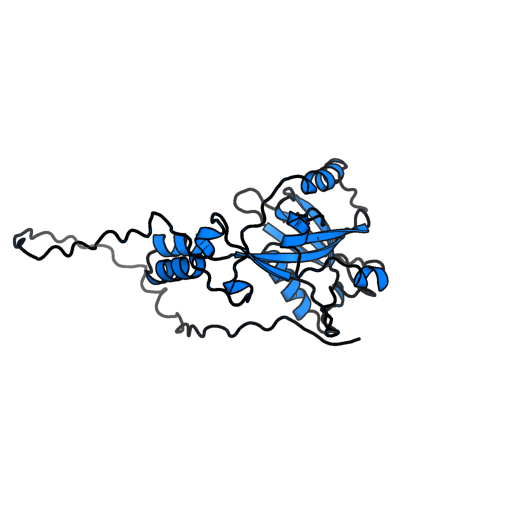62 145 VAL A CA 1
ATOM 1152 C C . VAL A 1 145 ? 8.413 8.023 -14.283 1.00 80.62 145 VAL A C 1
ATOM 1154 O O . VAL A 1 145 ? 7.700 8.243 -13.303 1.00 80.62 145 VAL A O 1
ATOM 1157 N N . ASP A 1 146 ? 8.727 8.980 -15.154 1.00 79.81 146 ASP A N 1
ATOM 1158 C CA . ASP A 1 146 ? 8.298 10.375 -15.017 1.00 79.81 146 ASP A CA 1
ATOM 1159 C C . ASP A 1 146 ? 6.782 10.552 -15.257 1.00 79.81 146 ASP A C 1
ATOM 1161 O O . ASP A 1 146 ? 6.194 11.517 -14.770 1.00 79.81 146 ASP A O 1
ATOM 1165 N N . ASN A 1 147 ? 6.138 9.613 -15.964 1.00 81.94 147 ASN A N 1
ATOM 1166 C CA . ASN A 1 147 ? 4.702 9.630 -16.283 1.00 81.94 147 ASN A CA 1
ATOM 1167 C C . ASN A 1 147 ? 3.856 8.707 -15.383 1.00 81.94 147 ASN A C 1
ATOM 1169 O O . ASN A 1 147 ? 2.720 8.374 -15.727 1.00 81.94 147 ASN A O 1
ATOM 1173 N N . LEU A 1 148 ? 4.390 8.265 -14.242 1.00 85.00 148 LEU A N 1
ATOM 1174 C CA . LEU A 1 148 ? 3.638 7.432 -13.303 1.00 85.00 148 LEU A CA 1
ATOM 1175 C C . LEU A 1 148 ? 2.514 8.200 -12.608 1.00 85.00 148 LEU A C 1
ATOM 1177 O O . LEU A 1 148 ? 2.576 9.415 -12.414 1.00 85.00 148 LEU A O 1
ATOM 1181 N N . ASN A 1 149 ? 1.502 7.453 -12.162 1.00 82.50 149 ASN A N 1
ATOM 1182 C CA . ASN A 1 149 ? 0.393 8.014 -11.402 1.00 82.50 149 ASN A CA 1
ATOM 1183 C C . ASN A 1 149 ? 0.903 8.697 -10.128 1.00 82.50 149 ASN A C 1
ATOM 1185 O O . ASN A 1 149 ? 1.736 8.148 -9.395 1.00 82.50 149 ASN A O 1
ATOM 1189 N N . ASN A 1 150 ? 0.363 9.880 -9.833 1.00 82.25 150 ASN A N 1
ATOM 1190 C CA . ASN A 1 150 ? 0.711 10.614 -8.626 1.00 82.25 150 ASN A CA 1
ATOM 1191 C C . ASN A 1 150 ? 0.104 9.920 -7.404 1.00 82.25 150 ASN A C 1
ATOM 1193 O O . ASN A 1 150 ? -1.074 10.091 -7.090 1.00 82.25 150 ASN A O 1
ATOM 1197 N N . LEU A 1 151 ? 0.933 9.184 -6.663 1.00 84.31 151 LEU A N 1
ATOM 1198 C CA . LEU A 1 151 ? 0.451 8.439 -5.504 1.00 84.31 151 LEU A CA 1
ATOM 1199 C C . LEU A 1 151 ? -0.159 9.330 -4.408 1.00 84.31 151 LEU A C 1
ATOM 1201 O O . LEU A 1 151 ? -0.982 8.845 -3.638 1.00 84.31 151 LEU A O 1
ATOM 1205 N N . ASN A 1 152 ? 0.178 10.624 -4.348 1.00 80.75 152 ASN A N 1
ATOM 1206 C CA . ASN A 1 152 ? -0.415 11.539 -3.368 1.00 80.75 152 ASN A CA 1
ATOM 1207 C C . ASN A 1 152 ? -1.896 11.848 -3.654 1.00 80.75 152 ASN A C 1
ATOM 1209 O O . ASN A 1 152 ? -2.605 12.237 -2.733 1.00 80.75 152 ASN A O 1
ATOM 1213 N N . ASN A 1 153 ? -2.360 11.651 -4.895 1.00 81.06 153 ASN A N 1
ATOM 1214 C CA . ASN A 1 153 ? -3.732 11.937 -5.329 1.00 81.06 153 ASN A CA 1
ATOM 1215 C C . ASN A 1 153 ? -4.552 10.665 -5.606 1.00 81.06 153 ASN A C 1
ATOM 1217 O O . ASN A 1 153 ? -5.663 10.758 -6.123 1.00 81.06 153 ASN A O 1
ATOM 1221 N N . VAL A 1 154 ? -4.049 9.484 -5.220 1.00 83.94 154 VAL A N 1
ATOM 1222 C CA . VAL A 1 154 ? -4.668 8.174 -5.504 1.00 83.94 154 VAL A CA 1
ATOM 1223 C C . VAL A 1 154 ? -6.165 8.123 -5.217 1.00 83.94 154 VAL A C 1
ATOM 1225 O O . VAL A 1 154 ? -6.916 7.605 -6.033 1.00 83.94 154 VAL A O 1
ATOM 1228 N N . THR A 1 155 ? -6.627 8.642 -4.079 1.00 81.12 155 THR A N 1
ATOM 1229 C CA . THR A 1 155 ? -8.057 8.579 -3.738 1.00 81.12 155 THR A CA 1
ATOM 1230 C C . THR A 1 155 ? -8.906 9.399 -4.700 1.00 81.12 155 THR A C 1
ATOM 1232 O O . THR A 1 155 ? -9.952 8.932 -5.143 1.00 81.12 155 THR A O 1
ATOM 1235 N N . PHE A 1 156 ? -8.453 10.611 -5.030 1.00 81.19 156 PHE A N 1
ATOM 1236 C CA . PHE A 1 156 ? -9.136 11.488 -5.974 1.00 81.19 156 PHE A CA 1
ATOM 1237 C C . PHE A 1 156 ? -9.163 10.853 -7.365 1.00 81.19 156 PHE A C 1
ATOM 1239 O O . PHE A 1 156 ? -10.236 10.672 -7.936 1.00 81.19 156 PHE A O 1
ATOM 1246 N N . ASP A 1 157 ? -8.003 10.418 -7.859 1.00 83.25 157 ASP A N 1
ATOM 1247 C CA . ASP A 1 157 ? -7.878 9.826 -9.189 1.00 83.25 157 ASP A CA 1
ATOM 1248 C C . ASP A 1 157 ? -8.706 8.537 -9.315 1.00 83.25 157 ASP A C 1
ATOM 1250 O O . ASP A 1 157 ? -9.307 8.284 -10.359 1.00 83.25 157 ASP A O 1
ATOM 1254 N N . PHE A 1 158 ? -8.783 7.726 -8.253 1.00 82.25 158 PHE A N 1
ATOM 1255 C CA . PHE A 1 158 ? -9.608 6.517 -8.233 1.00 82.25 158 PHE A CA 1
ATOM 1256 C C . PHE A 1 158 ? -11.101 6.844 -8.282 1.00 82.25 158 PHE A C 1
ATOM 1258 O O . PHE A 1 158 ? -11.846 6.219 -9.035 1.00 82.25 158 PHE A O 1
ATOM 1265 N N . ASN A 1 159 ? -11.546 7.829 -7.499 1.00 77.50 159 ASN A N 1
ATOM 1266 C CA . ASN A 1 159 ? -12.954 8.219 -7.445 1.00 77.50 159 ASN A CA 1
ATOM 1267 C C . ASN A 1 159 ? -13.437 8.849 -8.761 1.00 77.50 159 ASN A C 1
ATOM 1269 O O . ASN A 1 159 ? -14.575 8.607 -9.162 1.00 77.50 159 ASN A O 1
ATOM 1273 N N . GLU A 1 160 ? -12.568 9.589 -9.451 1.00 80.25 160 GLU A N 1
ATOM 1274 C CA . GLU A 1 160 ? -12.830 10.143 -10.787 1.00 80.25 160 GLU A CA 1
ATOM 1275 C C . GLU A 1 160 ? -12.716 9.091 -11.909 1.00 80.25 160 GLU A C 1
ATOM 1277 O O . GLU A 1 160 ? -13.047 9.369 -13.060 1.00 80.25 160 GLU A O 1
ATOM 1282 N N . GLY A 1 161 ? -12.275 7.866 -11.595 1.00 76.88 161 GLY A N 1
ATOM 1283 C CA . GLY A 1 161 ? -12.100 6.791 -12.575 1.00 76.88 161 GLY A CA 1
ATOM 1284 C C . GLY A 1 161 ? -10.896 6.986 -13.500 1.00 76.88 161 GLY A C 1
ATOM 1285 O O . GLY A 1 161 ? -10.861 6.413 -14.586 1.00 76.88 161 GLY A O 1
ATOM 1286 N N . ASN A 1 162 ? -9.916 7.789 -13.080 1.00 80.25 162 ASN A N 1
ATOM 1287 C CA . ASN A 1 162 ? -8.706 8.089 -13.846 1.00 80.25 162 ASN A CA 1
ATOM 1288 C C . ASN A 1 162 ? -7.615 7.024 -13.685 1.00 80.25 162 ASN A C 1
ATOM 1290 O O . ASN A 1 162 ? -6.666 7.008 -14.467 1.00 80.25 162 ASN A O 1
ATOM 1294 N N . ILE A 1 163 ? -7.718 6.162 -12.668 1.00 78.19 163 ILE A N 1
ATOM 1295 C CA . ILE A 1 163 ? -6.726 5.119 -12.396 1.00 78.19 163 ILE A CA 1
ATOM 1296 C C . ILE A 1 163 ? -7.361 3.754 -12.161 1.00 78.19 163 ILE A C 1
ATOM 1298 O O . ILE A 1 163 ? -8.379 3.605 -11.483 1.00 78.19 163 ILE A O 1
ATOM 1302 N N . ASP A 1 164 ? -6.660 2.742 -12.655 1.00 74.62 164 ASP A N 1
ATOM 1303 C CA . ASP A 1 164 ? -6.954 1.341 -12.420 1.00 74.62 164 ASP A CA 1
ATOM 1304 C C . ASP A 1 164 ? -6.254 0.867 -11.138 1.00 74.62 164 ASP A C 1
ATOM 1306 O O . ASP A 1 164 ? -5.022 0.788 -11.047 1.00 74.62 164 ASP A O 1
ATOM 1310 N N . LEU A 1 165 ? -7.062 0.556 -10.120 1.00 85.62 165 LEU A N 1
ATOM 1311 C CA . LEU A 1 165 ? -6.590 0.083 -8.822 1.00 85.62 165 LEU A CA 1
ATOM 1312 C C . LEU A 1 165 ? -6.736 -1.436 -8.708 1.00 85.62 165 LEU A C 1
ATOM 1314 O O . LEU A 1 165 ? -7.848 -1.965 -8.664 1.00 85.62 165 LEU A O 1
ATOM 1318 N N . PHE A 1 166 ? -5.618 -2.137 -8.544 1.00 87.56 166 PHE A N 1
ATOM 1319 C CA . PHE A 1 166 ? -5.620 -3.561 -8.232 1.00 87.56 166 PHE A CA 1
ATOM 1320 C C . PHE A 1 166 ? -5.491 -3.774 -6.719 1.00 87.56 166 PHE A C 1
ATOM 1322 O O . PHE A 1 166 ? -4.493 -3.405 -6.108 1.00 87.56 166 PHE A O 1
ATOM 1329 N N . ASP A 1 167 ? -6.483 -4.393 -6.083 1.00 88.94 167 ASP A N 1
ATOM 1330 C CA . ASP A 1 167 ? -6.436 -4.726 -4.653 1.00 88.94 167 ASP A CA 1
ATOM 1331 C C . ASP A 1 167 ? -5.953 -6.166 -4.465 1.00 88.94 167 ASP A C 1
ATOM 1333 O O . ASP A 1 167 ? -6.664 -7.089 -4.853 1.00 88.94 167 ASP A O 1
ATOM 1337 N N . ILE A 1 168 ? -4.798 -6.391 -3.818 1.00 88.81 168 ILE A N 1
ATOM 1338 C CA . ILE A 1 168 ? -4.236 -7.750 -3.643 1.00 88.81 168 ILE A CA 1
ATOM 1339 C C . ILE A 1 168 ? -5.188 -8.722 -2.941 1.00 88.81 168 ILE A C 1
ATOM 1341 O O . ILE A 1 168 ? -5.045 -9.939 -3.060 1.00 88.81 168 ILE A O 1
ATOM 1345 N N . SER A 1 169 ? -6.176 -8.212 -2.202 1.00 85.19 169 SER A N 1
ATOM 1346 C CA . SER A 1 169 ? -7.181 -9.057 -1.565 1.00 85.19 169 SER A CA 1
ATOM 1347 C C . SER A 1 169 ? -8.123 -9.748 -2.554 1.00 85.19 169 SER A C 1
ATOM 1349 O O . SER A 1 169 ? -8.766 -10.730 -2.167 1.00 85.19 169 SER A O 1
ATOM 1351 N N . SER A 1 170 ? -8.187 -9.266 -3.803 1.00 86.12 170 SER A N 1
ATOM 1352 C CA . SER A 1 170 ? -8.934 -9.865 -4.914 1.00 86.12 170 SER A CA 1
ATOM 1353 C C . SER A 1 170 ? -8.356 -11.205 -5.375 1.00 86.12 170 SER A C 1
ATOM 1355 O O . SER A 1 170 ? -9.107 -12.009 -5.920 1.00 86.12 170 SER A O 1
ATOM 1357 N N . LEU A 1 171 ? -7.070 -11.473 -5.106 1.00 86.81 171 LEU A N 1
ATOM 1358 C CA . LEU A 1 171 ? -6.430 -12.741 -5.453 1.00 86.81 171 LEU A CA 1
ATOM 1359 C C . LEU A 1 171 ? -7.184 -13.918 -4.824 1.00 86.81 171 LEU A C 1
ATOM 1361 O O . LEU A 1 171 ? -7.631 -13.859 -3.673 1.00 86.81 171 LEU A O 1
ATOM 1365 N N . GLU A 1 172 ? -7.299 -15.015 -5.558 1.00 87.81 172 GLU A N 1
ATOM 1366 C CA . GLU A 1 172 ? -7.825 -16.276 -5.042 1.00 87.81 172 GLU A CA 1
ATOM 1367 C C . GLU A 1 172 ? -6.732 -17.043 -4.289 1.00 87.81 172 GLU A C 1
ATOM 1369 O O . GLU A 1 172 ? -5.536 -16.786 -4.437 1.00 87.81 172 GLU A O 1
ATOM 1374 N N . SER A 1 173 ? -7.132 -17.978 -3.426 1.00 88.00 173 SER A N 1
ATOM 1375 C CA . SER A 1 173 ? -6.146 -18.814 -2.735 1.00 88.00 173 SER A CA 1
ATOM 1376 C C . SER A 1 173 ? -5.376 -19.665 -3.743 1.00 88.00 173 SER A C 1
ATOM 1378 O O . SER A 1 173 ? -5.970 -20.254 -4.642 1.00 88.00 173 SER A O 1
ATOM 1380 N N . GLY A 1 174 ? -4.055 -19.710 -3.599 1.00 86.38 174 GLY A N 1
ATOM 1381 C CA . GLY A 1 174 ? -3.143 -20.357 -4.537 1.00 86.38 174 GLY A CA 1
ATOM 1382 C C . GLY A 1 174 ? -2.657 -19.443 -5.663 1.00 86.38 174 GLY A C 1
ATOM 1383 O O . GLY A 1 174 ? -1.649 -19.773 -6.283 1.00 86.38 174 GLY A O 1
ATOM 1384 N N . GLN A 1 175 ? -3.290 -18.286 -5.894 1.00 88.19 175 GLN A N 1
ATOM 1385 C CA . GLN A 1 175 ? -2.859 -17.355 -6.937 1.00 88.19 175 GLN A CA 1
ATOM 1386 C C . GLN A 1 175 ? -1.649 -16.525 -6.512 1.00 88.19 175 GLN A C 1
ATOM 1388 O O . GLN A 1 175 ? -1.479 -16.158 -5.343 1.00 88.19 175 GLN A O 1
ATOM 1393 N N . SER A 1 176 ? -0.827 -16.208 -7.509 1.00 90.25 176 SER A N 1
ATOM 1394 C CA . SER A 1 176 ? 0.306 -15.303 -7.386 1.00 90.25 176 SER A CA 1
ATOM 1395 C C . SER A 1 176 ? 0.132 -14.125 -8.328 1.00 90.25 176 SER A C 1
ATOM 1397 O O . SER A 1 176 ? -0.259 -14.310 -9.475 1.00 90.25 176 SER A O 1
ATOM 1399 N N . LEU A 1 177 ? 0.478 -12.937 -7.849 1.00 92.69 177 LEU A N 1
ATOM 1400 C CA . LEU A 1 177 ? 0.690 -11.757 -8.673 1.00 92.69 177 LEU A CA 1
ATOM 1401 C C . LEU A 1 177 ? 2.193 -11.538 -8.802 1.00 92.69 177 LEU A C 1
ATOM 1403 O O . LEU A 1 177 ? 2.876 -11.461 -7.777 1.00 92.69 177 LEU A O 1
ATOM 1407 N N . ILE A 1 178 ? 2.692 -11.428 -10.033 1.00 92.81 178 ILE A N 1
ATOM 1408 C CA . ILE A 1 178 ? 4.094 -11.103 -10.303 1.00 92.81 178 ILE A CA 1
ATOM 1409 C C . ILE A 1 178 ? 4.168 -9.719 -10.940 1.00 92.81 178 ILE A C 1
ATOM 1411 O O . ILE A 1 178 ? 3.525 -9.446 -11.953 1.00 92.81 178 ILE A O 1
ATOM 1415 N N . PHE A 1 179 ? 4.947 -8.835 -10.335 1.00 92.75 179 PHE A N 1
ATOM 1416 C CA . PHE A 1 179 ? 5.028 -7.433 -10.720 1.00 92.75 179 PHE A CA 1
ATOM 1417 C C . PHE A 1 179 ? 6.386 -6.851 -10.347 1.00 92.75 179 PHE A C 1
ATOM 1419 O O . PHE A 1 179 ? 7.165 -7.465 -9.624 1.00 92.75 179 PHE A O 1
ATOM 1426 N N . ARG A 1 180 ? 6.675 -5.658 -10.843 1.00 91.44 180 ARG A N 1
ATOM 1427 C CA . ARG A 1 180 ? 7.825 -4.856 -10.440 1.00 91.44 180 ARG A CA 1
ATOM 1428 C C . ARG A 1 180 ? 7.325 -3.582 -9.780 1.00 91.44 180 ARG A C 1
ATOM 1430 O O . ARG A 1 180 ? 6.407 -2.958 -10.303 1.00 91.44 180 ARG A O 1
ATOM 1437 N N . LEU A 1 181 ? 7.920 -3.207 -8.650 1.00 90.94 181 LEU A N 1
ATOM 1438 C CA . LEU A 1 181 ? 7.661 -1.918 -8.005 1.00 90.94 181 LEU A CA 1
ATOM 1439 C C . LEU A 1 181 ? 8.332 -0.790 -8.782 1.00 90.94 181 LEU A C 1
ATOM 1441 O O . LEU A 1 181 ? 9.476 -0.938 -9.210 1.00 90.94 181 LEU A O 1
ATOM 1445 N N . LEU A 1 182 ? 7.638 0.339 -8.901 1.00 89.06 182 LEU A N 1
ATOM 1446 C CA . LEU A 1 182 ? 8.149 1.530 -9.560 1.00 89.06 182 LEU A CA 1
ATOM 1447 C C . LEU A 1 182 ? 8.301 2.687 -8.567 1.00 89.06 182 LEU A C 1
ATOM 1449 O O . LEU A 1 182 ? 7.324 3.071 -7.913 1.00 89.06 182 LEU A O 1
ATOM 1453 N N . PRO A 1 183 ? 9.504 3.267 -8.446 1.00 85.25 183 PRO A N 1
ATOM 1454 C CA . PRO A 1 183 ? 9.736 4.422 -7.600 1.00 85.25 183 PRO A CA 1
ATOM 1455 C C . PRO A 1 183 ? 9.056 5.647 -8.210 1.00 85.25 183 PRO A C 1
ATOM 1457 O O . PRO A 1 183 ? 9.250 5.970 -9.375 1.00 85.25 183 PRO A O 1
ATOM 1460 N N . THR A 1 184 ? 8.262 6.351 -7.409 1.00 81.56 184 THR A N 1
ATOM 1461 C CA . THR A 1 184 ? 7.573 7.576 -7.830 1.00 81.56 184 THR A CA 1
ATOM 1462 C C . THR A 1 184 ? 8.399 8.793 -7.411 1.00 81.56 184 THR A C 1
ATOM 1464 O O . THR A 1 184 ? 8.721 8.909 -6.224 1.00 81.56 184 THR A O 1
ATOM 1467 N N . PRO A 1 185 ? 8.758 9.707 -8.327 1.00 73.00 185 PRO A N 1
ATOM 1468 C CA . PRO A 1 185 ? 9.512 10.905 -7.974 1.00 73.00 185 PRO A CA 1
ATOM 1469 C C . PRO A 1 185 ? 8.669 11.849 -7.104 1.00 73.00 185 PRO A C 1
ATOM 1471 O O . PRO A 1 185 ? 7.508 12.122 -7.396 1.00 73.00 185 PRO A O 1
ATOM 1474 N N . THR A 1 186 ? 9.251 12.393 -6.033 1.00 70.75 186 THR A N 1
ATOM 1475 C CA . THR A 1 186 ? 8.565 13.314 -5.102 1.00 70.75 186 THR A CA 1
ATOM 1476 C C . THR A 1 186 ? 8.932 14.785 -5.327 1.00 70.75 186 THR A C 1
ATOM 1478 O O . THR A 1 186 ? 8.777 15.606 -4.427 1.00 70.75 186 THR A O 1
ATOM 1481 N N . GLY A 1 187 ? 9.495 15.131 -6.492 1.00 64.06 187 GLY A N 1
ATOM 1482 C CA . GLY A 1 187 ? 9.915 16.494 -6.861 1.00 64.06 187 GLY A CA 1
ATOM 1483 C C . GLY A 1 187 ? 11.172 17.019 -6.146 1.00 64.06 187 GLY A C 1
ATOM 1484 O O . GLY A 1 187 ? 11.871 17.874 -6.675 1.00 64.06 187 GLY A O 1
ATOM 1485 N N . SER A 1 188 ? 11.523 16.470 -4.982 1.00 61.81 188 SER A N 1
ATOM 1486 C CA . SER A 1 188 ? 12.721 16.807 -4.196 1.00 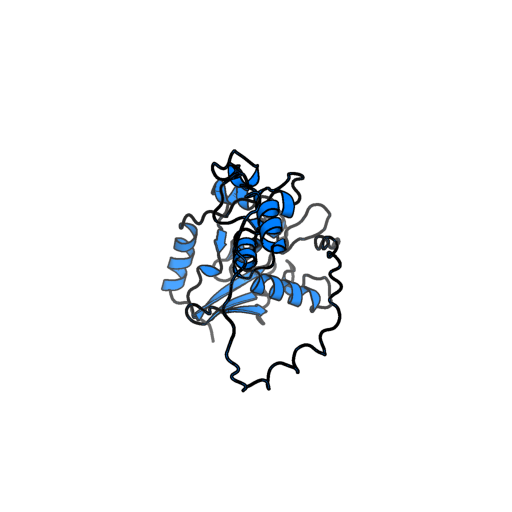61.81 188 SER A CA 1
ATOM 1487 C C . SER A 1 188 ? 13.984 16.037 -4.615 1.00 61.81 188 SER A C 1
ATOM 1489 O O . SER A 1 188 ? 14.929 15.947 -3.835 1.00 61.81 188 SER A O 1
ATOM 1491 N N . GLY A 1 189 ? 13.973 15.433 -5.812 1.00 59.31 189 GLY A N 1
ATOM 1492 C CA . GLY A 1 189 ? 14.991 14.475 -6.273 1.00 59.31 189 GLY A CA 1
ATOM 1493 C C . GLY A 1 189 ? 15.001 13.158 -5.486 1.00 59.31 189 GLY A C 1
ATOM 1494 O O . GLY A 1 189 ? 15.881 12.320 -5.658 1.00 59.31 189 GLY A O 1
ATOM 1495 N N . LYS A 1 190 ? 13.992 12.983 -4.629 1.00 67.31 190 LYS A N 1
ATOM 1496 C CA . LYS A 1 190 ? 13.749 11.790 -3.836 1.00 67.31 190 LYS A CA 1
ATOM 1497 C C . LYS A 1 190 ? 12.668 10.947 -4.494 1.00 67.31 190 LYS A C 1
ATOM 1499 O O . LYS A 1 190 ? 11.820 11.466 -5.223 1.00 67.31 190 LYS A O 1
ATOM 1504 N N . TYR A 1 191 ? 12.698 9.655 -4.209 1.00 72.44 191 TYR A N 1
ATOM 1505 C CA . TYR A 1 191 ? 11.713 8.705 -4.706 1.00 72.44 191 TYR A CA 1
ATOM 1506 C C . TYR A 1 191 ? 10.934 8.071 -3.563 1.00 72.44 191 TYR A C 1
ATOM 1508 O O . TYR A 1 191 ? 11.453 7.868 -2.465 1.00 72.44 191 TYR A O 1
ATOM 1516 N N . LYS A 1 192 ? 9.680 7.730 -3.851 1.00 79.25 192 LYS A N 1
ATOM 1517 C CA . LYS A 1 192 ? 8.756 7.061 -2.944 1.00 79.25 192 LYS A CA 1
ATOM 1518 C C . LYS A 1 192 ? 8.230 5.793 -3.600 1.00 79.25 192 LYS A C 1
ATOM 1520 O O . LYS A 1 192 ? 7.691 5.848 -4.701 1.00 79.25 192 LYS A O 1
ATOM 1525 N N . LEU A 1 193 ? 8.374 4.657 -2.924 1.00 84.62 193 LEU A N 1
ATOM 1526 C CA . LEU A 1 193 ? 7.843 3.377 -3.410 1.00 84.62 193 LEU A CA 1
ATOM 1527 C C . LEU A 1 193 ? 6.406 3.140 -2.965 1.00 84.62 193 LEU A C 1
ATOM 1529 O O . LEU A 1 193 ? 5.591 2.649 -3.740 1.00 84.62 193 LEU A O 1
ATOM 1533 N N . LEU A 1 194 ? 6.106 3.493 -1.714 1.00 89.56 194 LEU A N 1
ATOM 1534 C CA . LEU A 1 194 ? 4.807 3.268 -1.100 1.00 89.56 194 LEU A CA 1
ATOM 1535 C C . LEU A 1 194 ? 4.208 4.588 -0.628 1.00 89.56 194 LEU A C 1
ATOM 1537 O O . LEU A 1 194 ? 4.840 5.333 0.120 1.00 89.56 194 LEU A O 1
ATOM 1541 N N . GLN A 1 195 ? 2.961 4.845 -1.005 1.00 90.44 195 GLN A N 1
ATOM 1542 C CA . GLN A 1 195 ? 2.107 5.838 -0.367 1.00 90.44 195 GLN A CA 1
ATOM 1543 C C . GLN A 1 195 ? 1.275 5.178 0.719 1.00 90.44 195 GLN A C 1
ATOM 1545 O O . GLN A 1 195 ? 0.631 4.165 0.474 1.00 90.44 195 GLN A O 1
ATOM 1550 N N . VAL A 1 196 ? 1.236 5.798 1.895 1.00 91.56 196 VAL A N 1
ATOM 1551 C CA . VAL A 1 196 ? 0.312 5.419 2.964 1.00 91.56 196 VAL A CA 1
ATOM 1552 C C . VAL A 1 196 ? -0.805 6.445 3.018 1.00 91.56 196 VAL A C 1
ATOM 1554 O O . VAL A 1 196 ? -0.540 7.645 3.072 1.00 91.56 196 VAL A O 1
ATOM 1557 N N . VAL A 1 197 ? -2.045 5.971 3.012 1.00 91.44 197 VAL A N 1
ATOM 1558 C CA . VAL A 1 197 ? -3.233 6.784 3.280 1.00 91.44 197 VAL A CA 1
ATOM 1559 C C . VAL A 1 197 ? -4.026 6.096 4.380 1.00 91.44 197 VAL A C 1
ATOM 1561 O O . VAL A 1 197 ? -4.272 4.889 4.333 1.00 91.44 197 VAL A O 1
ATOM 1564 N N . HIS A 1 198 ? -4.397 6.849 5.406 1.00 92.62 198 HIS A N 1
ATOM 1565 C CA . HIS A 1 198 ? -5.212 6.346 6.500 1.00 92.62 198 HIS A CA 1
ATOM 1566 C C . HIS A 1 198 ? -6.680 6.601 6.197 1.00 92.62 198 HIS A C 1
ATOM 1568 O O . HIS A 1 198 ? -7.072 7.746 5.980 1.00 92.62 198 HIS A O 1
ATOM 1574 N N . TYR A 1 199 ? -7.484 5.542 6.237 1.00 90.25 199 TYR A N 1
ATOM 1575 C CA . TYR A 1 199 ? -8.920 5.627 5.993 1.00 90.25 199 TYR A CA 1
ATOM 1576 C C . TYR A 1 199 ? -9.710 5.195 7.217 1.00 90.25 199 TYR A C 1
ATOM 1578 O O . TYR A 1 199 ? -9.396 4.177 7.843 1.00 90.25 199 TYR A O 1
ATOM 1586 N N . HIS A 1 200 ? -10.767 5.936 7.519 1.00 87.69 200 HIS A N 1
ATOM 1587 C CA . HIS A 1 200 ? -11.847 5.444 8.351 1.00 87.69 200 HIS A CA 1
ATOM 1588 C C . HIS A 1 200 ? -12.787 4.579 7.515 1.00 87.69 200 HIS A C 1
ATOM 1590 O O . HIS A 1 200 ? -13.088 4.865 6.354 1.00 87.69 200 HIS A O 1
ATOM 1596 N N . TRP A 1 201 ? -13.239 3.492 8.125 1.00 83.94 201 TRP A N 1
ATOM 1597 C CA . TRP A 1 201 ? -14.170 2.553 7.520 1.00 83.94 201 TRP A CA 1
ATOM 1598 C C . TRP A 1 201 ? -15.460 2.593 8.329 1.00 83.94 201 TRP A C 1
ATOM 1600 O O . TRP A 1 201 ? -15.396 2.638 9.552 1.00 83.94 201 TRP A O 1
ATOM 1610 N N . ARG A 1 202 ? -16.612 2.501 7.654 1.00 77.75 202 ARG A N 1
ATOM 1611 C CA . ARG A 1 202 ? -17.945 2.523 8.291 1.00 77.75 202 ARG A CA 1
ATOM 1612 C C . ARG A 1 202 ? -18.314 3.854 8.969 1.00 77.75 202 ARG A C 1
ATOM 1614 O O . ARG A 1 202 ? -19.115 3.844 9.893 1.00 77.75 202 ARG A O 1
ATOM 1621 N N . CYS A 1 203 ? -17.772 4.969 8.492 1.00 76.19 203 CYS A N 1
ATOM 1622 C CA . CYS A 1 203 ? -18.216 6.312 8.859 1.00 76.19 203 CYS A CA 1
ATOM 1623 C C . CYS A 1 203 ? -18.493 7.132 7.591 1.00 76.19 203 CYS A C 1
ATOM 1625 O O . CYS A 1 203 ? -18.120 6.720 6.486 1.00 76.19 203 CYS A O 1
ATOM 1627 N N . ASN A 1 204 ? -19.143 8.277 7.757 1.00 79.38 204 ASN A N 1
ATOM 1628 C CA . ASN A 1 204 ? -19.367 9.285 6.727 1.00 79.38 204 ASN A CA 1
ATOM 1629 C C . ASN A 1 204 ? -18.476 10.534 6.974 1.00 79.38 204 ASN A C 1
ATOM 1631 O O . ASN A 1 204 ? -17.742 10.605 7.963 1.00 79.38 204 ASN A O 1
ATOM 1635 N N . GLU A 1 205 ? -18.482 11.506 6.053 1.00 81.06 205 GLU A N 1
ATOM 1636 C CA . GLU A 1 205 ? -17.674 12.733 6.191 1.00 81.06 205 GLU A CA 1
ATOM 1637 C C . GLU A 1 205 ? -18.139 13.617 7.357 1.00 81.06 205 GLU A C 1
ATOM 1639 O O . GLU A 1 205 ? -17.316 14.269 8.001 1.00 81.06 205 GLU A O 1
ATOM 1644 N N . ALA A 1 206 ? -19.441 13.614 7.660 1.00 81.06 206 ALA A N 1
ATOM 1645 C CA . ALA A 1 206 ? -19.997 14.352 8.787 1.00 81.06 206 ALA A CA 1
ATOM 1646 C C . ALA A 1 206 ? -19.460 13.805 10.118 1.00 81.06 206 ALA A C 1
ATOM 1648 O O . ALA A 1 206 ? -19.022 14.599 10.945 1.00 81.06 206 ALA A O 1
ATOM 1649 N N . ASP A 1 207 ? -19.359 12.484 10.285 1.00 80.88 207 ASP A N 1
ATOM 1650 C CA . ASP A 1 207 ? -18.794 11.854 11.489 1.00 80.88 207 ASP A CA 1
ATOM 1651 C C . ASP A 1 207 ? -17.335 12.290 11.725 1.00 80.88 207 ASP A C 1
ATOM 1653 O O . ASP A 1 207 ? -16.893 12.475 12.858 1.00 80.88 207 ASP A O 1
ATOM 1657 N N . ILE A 1 208 ? -16.567 12.490 10.647 1.00 82.06 208 ILE A N 1
ATOM 1658 C CA . ILE A 1 208 ? -15.164 12.926 10.716 1.00 82.06 208 ILE A CA 1
ATOM 1659 C C . ILE A 1 208 ? -15.055 14.405 11.086 1.00 82.06 208 ILE A C 1
ATOM 1661 O O . ILE A 1 208 ? -14.209 14.766 11.914 1.00 82.06 208 ILE A O 1
ATOM 1665 N N . LEU A 1 209 ? -15.886 15.251 10.473 1.00 82.81 209 LEU A N 1
ATOM 1666 C CA . LEU A 1 209 ? -15.866 16.705 10.652 1.00 82.81 209 LEU A CA 1
ATOM 1667 C C . LEU A 1 209 ? -16.649 17.174 11.890 1.00 82.81 209 LEU A C 1
ATOM 1669 O O . LEU A 1 209 ? -16.482 18.316 12.318 1.00 82.81 209 LEU A O 1
ATOM 1673 N N . GLY A 1 210 ? -17.446 16.298 12.504 1.00 68.00 210 GLY A N 1
ATOM 1674 C CA . GLY A 1 210 ? -18.299 16.623 13.646 1.00 68.00 210 GLY A CA 1
ATOM 1675 C C . GLY A 1 210 ? -19.622 17.272 13.259 1.00 68.00 210 GLY A C 1
ATOM 1676 O O . GLY A 1 210 ? -20.090 18.150 13.979 1.00 68.00 210 GLY A O 1
ATOM 1677 N N . GLY A 1 211 ? -20.199 16.874 12.123 1.00 56.00 211 GLY A N 1
ATOM 1678 C CA . GLY A 1 211 ? -21.618 17.103 11.872 1.00 56.00 211 GLY A CA 1
ATOM 1679 C C . GLY A 1 211 ? -22.444 16.407 12.952 1.00 56.00 211 GLY A C 1
ATOM 1680 O O . GLY A 1 211 ? -22.033 15.362 13.449 1.00 56.00 211 GLY A O 1
ATOM 1681 N N . GLU A 1 212 ? -23.550 17.036 13.350 1.00 46.75 212 GLU A N 1
ATOM 1682 C CA . GLU A 1 212 ? -24.402 16.607 14.463 1.00 46.75 212 GLU A CA 1
ATOM 1683 C C . GLU A 1 212 ? -24.737 15.115 14.371 1.00 46.75 212 GLU A C 1
ATOM 1685 O O . GLU A 1 212 ? -25.538 14.686 13.540 1.00 46.75 212 GLU A O 1
ATOM 1690 N N . ASP A 1 213 ? -24.109 14.328 15.236 1.00 46.53 213 ASP A N 1
ATOM 1691 C CA . ASP A 1 213 ? -24.486 12.945 15.461 1.00 46.53 213 ASP A CA 1
ATOM 1692 C C . ASP A 1 213 ? -25.691 12.973 16.414 1.00 46.53 213 ASP A C 1
ATOM 1694 O O . ASP A 1 213 ? -25.593 13.565 17.493 1.00 46.53 213 ASP A O 1
ATOM 1698 N N . PRO A 1 214 ? -26.846 12.381 16.070 1.00 46.06 214 PRO A N 1
ATOM 1699 C CA . PRO A 1 214 ? -28.012 12.367 16.956 1.00 46.06 214 PRO A CA 1
ATOM 1700 C C . PRO A 1 214 ? -27.758 11.641 18.293 1.00 46.06 214 PRO A C 1
ATOM 1702 O O . PRO A 1 214 ? -28.530 11.821 19.234 1.00 46.06 214 PRO A O 1
ATOM 1705 N N . ASP A 1 215 ? -26.666 10.875 18.396 1.00 48.00 215 ASP A N 1
ATOM 1706 C CA . ASP A 1 215 ? -26.206 10.223 19.627 1.00 48.00 215 ASP A CA 1
ATOM 1707 C C . ASP A 1 215 ? -25.351 11.135 20.539 1.00 48.00 215 ASP A C 1
ATOM 1709 O O . ASP A 1 215 ? -25.062 10.753 21.673 1.00 48.00 215 ASP A O 1
ATOM 1713 N N . ASP A 1 216 ? -24.995 12.356 20.107 1.00 44.47 216 ASP A N 1
ATOM 1714 C CA . ASP A 1 216 ? -24.351 13.380 20.954 1.00 44.47 216 ASP A CA 1
ATOM 1715 C C . ASP A 1 216 ? -25.367 14.148 21.837 1.00 44.47 216 ASP A C 1
ATOM 1717 O O . ASP A 1 216 ? -25.008 15.114 22.518 1.00 44.47 216 ASP A O 1
ATOM 1721 N N . MET A 1 217 ? -26.629 13.698 21.921 1.00 42.03 217 MET A N 1
ATOM 1722 C CA . MET A 1 217 ? -27.444 14.001 23.100 1.00 42.03 217 MET A CA 1
ATOM 1723 C C . MET A 1 217 ? -26.850 13.234 24.279 1.00 42.03 217 MET A C 1
ATOM 1725 O O . MET A 1 217 ? -27.233 12.094 24.541 1.00 42.03 217 MET A O 1
ATOM 1729 N N . GLU A 1 218 ? -25.901 13.874 24.972 1.00 42.06 218 GLU A N 1
ATOM 1730 C CA . GLU A 1 218 ? -25.493 13.528 26.330 1.00 42.06 218 GLU A CA 1
ATOM 1731 C C . GLU A 1 218 ? -26.751 13.117 27.098 1.00 42.06 218 GLU A C 1
ATOM 1733 O O . GLU A 1 218 ? -27.557 13.962 27.491 1.00 42.06 218 GLU A O 1
ATOM 1738 N N . LYS A 1 219 ? -26.966 11.807 27.281 1.00 36.75 219 LYS A N 1
ATOM 1739 C CA . LYS A 1 219 ? -27.923 11.362 28.285 1.00 36.75 219 LYS A CA 1
ATOM 1740 C C . LYS A 1 219 ? -27.396 11.968 29.578 1.00 36.75 219 LYS A C 1
ATOM 1742 O O . LYS A 1 219 ? -26.256 11.648 29.934 1.00 36.75 219 LYS A O 1
ATOM 1747 N N . PRO A 1 220 ? -28.148 12.866 30.237 1.00 33.78 220 PRO A N 1
ATOM 1748 C CA . PRO A 1 220 ? -27.697 13.413 31.494 1.00 33.78 220 PRO A CA 1
ATOM 1749 C C . PRO A 1 220 ? -27.398 12.221 32.392 1.00 33.78 220 PRO A C 1
ATOM 1751 O O . PRO A 1 220 ? -28.218 11.311 32.533 1.00 33.78 220 PRO A O 1
ATOM 1754 N N . ILE A 1 221 ? -26.180 12.190 32.925 1.00 41.09 221 ILE A N 1
ATOM 1755 C CA . ILE A 1 221 ? -25.859 11.320 34.042 1.00 41.09 221 ILE A CA 1
ATOM 1756 C C . ILE A 1 221 ? -26.789 11.807 35.149 1.00 41.09 221 ILE A C 1
ATOM 1758 O O . ILE A 1 221 ? -26.529 12.837 35.771 1.00 41.09 221 ILE A O 1
ATOM 1762 N N . GLU A 1 222 ? -27.921 11.128 35.329 1.00 35.81 222 GLU A N 1
ATOM 1763 C CA . GLU A 1 222 ? -28.708 11.250 36.544 1.00 35.81 222 GLU A CA 1
ATOM 1764 C C . GLU A 1 222 ? -27.796 10.756 37.664 1.00 35.81 222 GLU A C 1
ATOM 1766 O O . GLU A 1 222 ? -27.644 9.559 37.906 1.00 35.81 222 GLU A O 1
ATOM 1771 N N . LEU A 1 223 ? -27.109 11.702 38.301 1.00 40.56 223 LEU A N 1
ATOM 1772 C CA . LEU A 1 223 ? -26.585 11.514 39.638 1.00 40.56 223 LEU A CA 1
ATOM 1773 C C . LEU A 1 223 ? -27.810 11.221 40.506 1.00 40.56 223 LEU A C 1
ATOM 1775 O O . LEU A 1 223 ? -28.535 12.138 40.888 1.00 40.56 223 LEU A O 1
ATOM 1779 N N . GLN A 1 224 ? -28.088 9.940 40.747 1.00 34.75 224 GLN A N 1
ATOM 1780 C CA . GLN A 1 224 ? -28.990 9.559 41.820 1.00 34.75 224 GLN A CA 1
ATOM 1781 C C . GLN A 1 224 ? -28.324 9.977 43.129 1.00 34.75 224 GLN A C 1
ATOM 1783 O O . GLN A 1 224 ? -27.369 9.352 43.593 1.00 34.75 224 GLN A O 1
ATOM 1788 N N . ASP A 1 225 ? -28.826 11.085 43.673 1.00 35.47 225 ASP A N 1
ATOM 1789 C CA . ASP A 1 225 ? -28.703 11.446 45.077 1.00 35.47 225 ASP A CA 1
ATOM 1790 C C . ASP A 1 225 ? -29.042 10.227 45.944 1.00 35.47 225 ASP A C 1
ATOM 1792 O O . ASP A 1 225 ? -30.013 9.507 45.699 1.00 35.47 225 ASP A O 1
ATOM 1796 N N . GLY A 1 226 ? -28.194 9.979 46.938 1.00 35.25 226 GLY A N 1
ATOM 1797 C CA . GLY A 1 226 ? -28.234 8.768 47.741 1.00 35.25 226 GLY A CA 1
ATOM 1798 C C . GLY A 1 226 ? -29.501 8.600 48.577 1.00 35.25 226 GLY A C 1
ATOM 1799 O O . GLY A 1 226 ? -30.088 9.561 49.067 1.00 35.25 226 GLY A O 1
ATOM 1800 N N . SER A 1 227 ? -29.880 7.345 48.799 1.00 37.81 227 SER A N 1
ATOM 1801 C CA . SER A 1 227 ? -30.310 6.819 50.102 1.00 37.81 227 SER A CA 1
ATOM 1802 C C . SER A 1 227 ? -30.618 5.322 49.998 1.00 37.81 227 SER A C 1
ATOM 1804 O O . SER A 1 227 ? -31.189 4.858 49.018 1.00 37.81 227 SER A O 1
ATOM 1806 N N . ASP A 1 228 ? -30.221 4.619 51.057 1.00 39.41 228 ASP A N 1
ATOM 1807 C CA . ASP A 1 228 ? -30.748 3.343 51.545 1.00 39.41 228 ASP A CA 1
ATOM 1808 C C . ASP A 1 228 ? -30.443 2.059 50.758 1.00 39.41 228 ASP A C 1
ATOM 1810 O O . ASP A 1 228 ? -31.190 1.666 49.868 1.00 39.41 228 ASP A O 1
ATOM 1814 N N . PHE A 1 229 ? -29.410 1.327 51.205 1.00 33.84 229 PHE A N 1
ATOM 1815 C CA . PHE A 1 229 ? -29.546 -0.111 51.500 1.00 33.84 229 PHE A CA 1
ATOM 1816 C C . PHE A 1 229 ? -28.386 -0.617 52.389 1.00 33.84 229 PHE A C 1
ATOM 1818 O O . PHE A 1 229 ? -27.391 -1.164 51.914 1.00 33.84 229 PHE A O 1
ATOM 1825 N N . GLU A 1 230 ? -28.508 -0.431 53.706 1.00 38.66 230 GLU A N 1
ATOM 1826 C CA . GLU A 1 230 ? -27.967 -1.396 54.671 1.00 38.66 230 GLU A CA 1
ATOM 1827 C C . GLU A 1 230 ? -29.022 -2.499 54.834 1.00 38.66 230 GLU A C 1
ATOM 1829 O O . GLU A 1 230 ? -30.109 -2.194 55.304 1.00 38.66 230 GLU A O 1
ATOM 1834 N N . GLU A 1 231 ? -28.731 -3.740 54.430 1.00 37.19 231 GLU A N 1
ATOM 1835 C CA . GLU A 1 231 ? -28.886 -4.945 55.270 1.00 37.19 231 GLU A CA 1
ATOM 1836 C C . GLU A 1 231 ? -28.545 -6.231 54.489 1.00 37.19 231 GLU A C 1
ATOM 1838 O O . GLU A 1 231 ? -29.153 -6.549 53.473 1.00 37.19 231 GLU A O 1
ATOM 1843 N N . PHE A 1 232 ? -27.582 -6.975 55.044 1.00 30.72 232 PHE A N 1
ATOM 1844 C CA . PHE A 1 232 ? -27.508 -8.439 55.125 1.00 30.72 232 PHE A CA 1
ATOM 1845 C C . PHE A 1 232 ? -27.655 -9.307 53.856 1.00 30.72 232 PHE A C 1
ATOM 1847 O O . PHE A 1 232 ? -28.748 -9.546 53.361 1.00 30.72 232 PHE A O 1
ATOM 1854 N N . MET A 1 233 ? -26.570 -10.012 53.511 1.00 29.78 233 MET A N 1
ATOM 1855 C CA . MET A 1 233 ? -26.502 -11.468 53.722 1.00 29.78 233 MET A CA 1
ATOM 1856 C C . MET A 1 233 ? -25.049 -11.899 53.954 1.00 29.78 233 MET A C 1
ATOM 1858 O O . MET A 1 233 ? -24.163 -11.680 53.133 1.00 29.78 233 MET A O 1
ATOM 1862 N N . THR A 1 234 ? -24.830 -12.486 55.123 1.00 32.31 234 THR A N 1
ATOM 1863 C CA . THR A 1 234 ? -23.639 -13.229 55.531 1.00 32.31 234 THR A CA 1
ATOM 1864 C C . THR A 1 234 ? -23.708 -14.681 55.047 1.00 32.31 234 THR A C 1
ATOM 1866 O O . THR A 1 234 ? -24.811 -15.226 54.983 1.00 32.31 234 THR A O 1
ATOM 1869 N N . VAL A 1 235 ? -22.525 -15.308 54.943 1.00 35.34 235 VAL A N 1
ATOM 1870 C CA . VAL A 1 235 ? -22.251 -16.767 54.908 1.00 35.34 235 VAL A CA 1
ATOM 1871 C C . VAL A 1 235 ? -22.440 -17.384 53.500 1.00 35.34 235 VAL A C 1
ATOM 1873 O O . VAL A 1 235 ? -23.446 -17.131 52.853 1.00 35.34 235 VAL A O 1
ATOM 1876 N N . ASP A 1 236 ? -21.503 -18.120 52.896 1.00 30.47 236 ASP A N 1
ATOM 1877 C CA . ASP A 1 236 ? -20.623 -19.157 53.448 1.00 30.47 236 ASP A CA 1
ATOM 1878 C C . ASP A 1 236 ? -19.287 -19.262 52.694 1.00 30.47 236 ASP A C 1
ATOM 1880 O O . ASP A 1 236 ? -19.189 -18.958 51.503 1.00 30.47 236 ASP A O 1
ATOM 1884 N N . GLU A 1 237 ? -18.279 -19.724 53.425 1.00 40.53 237 GLU A N 1
ATOM 1885 C CA . GLU A 1 237 ? -16.965 -20.132 52.942 1.00 40.53 237 GLU A CA 1
ATOM 1886 C C . GLU A 1 237 ? -17.090 -21.385 52.061 1.00 40.53 237 GLU A C 1
ATOM 1888 O O . GLU A 1 237 ? -17.645 -22.395 52.486 1.00 40.53 237 GLU A O 1
ATOM 1893 N N . THR A 1 238 ? -16.496 -21.362 50.870 1.00 36.28 238 THR A N 1
ATOM 1894 C CA . THR A 1 238 ? -15.903 -22.570 50.285 1.00 36.28 238 THR A CA 1
ATOM 1895 C C . THR A 1 238 ? -14.584 -22.190 49.642 1.00 36.28 238 THR A C 1
ATOM 1897 O O . THR A 1 238 ? -14.541 -21.456 48.656 1.00 36.28 238 THR A O 1
ATOM 1900 N N . GLU A 1 239 ? -13.534 -22.675 50.294 1.00 40.94 239 GLU A N 1
ATOM 1901 C CA . GLU A 1 239 ? -12.173 -22.819 49.808 1.00 40.94 239 GLU A CA 1
ATOM 1902 C C . GLU A 1 239 ? -12.125 -23.635 48.504 1.00 40.94 239 GLU A C 1
ATOM 1904 O O . GLU A 1 239 ? -13.003 -24.457 48.241 1.00 40.94 239 GLU A O 1
ATOM 1909 N N . GLU A 1 240 ? -11.022 -23.424 47.784 1.00 41.16 240 GLU A N 1
ATOM 1910 C CA . GLU A 1 240 ? -10.322 -24.314 46.846 1.00 41.16 240 GLU A CA 1
ATOM 1911 C C . GLU A 1 240 ? -10.141 -23.757 45.420 1.00 41.16 240 GLU A C 1
ATOM 1913 O O . GLU A 1 240 ? -11.086 -23.389 44.728 1.00 41.16 240 GLU A O 1
ATOM 1918 N N . GLU A 1 241 ? -8.861 -23.777 45.021 1.00 37.28 241 GLU A N 1
ATOM 1919 C CA . GLU A 1 241 ? -8.277 -23.592 43.682 1.00 37.28 241 GLU A CA 1
ATOM 1920 C C . GLU A 1 241 ? -7.763 -22.184 43.308 1.00 37.28 241 GLU A C 1
ATOM 1922 O O . GLU A 1 241 ? -8.117 -21.599 42.288 1.00 37.28 241 GLU A O 1
ATOM 1927 N N . GLU A 1 242 ? -6.799 -21.690 44.099 1.00 38.34 242 GLU A N 1
ATOM 1928 C CA . GLU A 1 242 ? -5.666 -20.902 43.589 1.00 38.34 242 GLU A CA 1
ATOM 1929 C C . GLU A 1 242 ? -4.465 -21.837 43.387 1.00 38.34 242 GLU A C 1
ATOM 1931 O O . GLU A 1 242 ? -3.969 -22.388 44.362 1.00 38.34 242 GLU A O 1
ATOM 1936 N N . GLU A 1 243 ? -4.008 -22.014 42.144 1.00 41.75 243 GLU A N 1
ATOM 1937 C CA . GLU A 1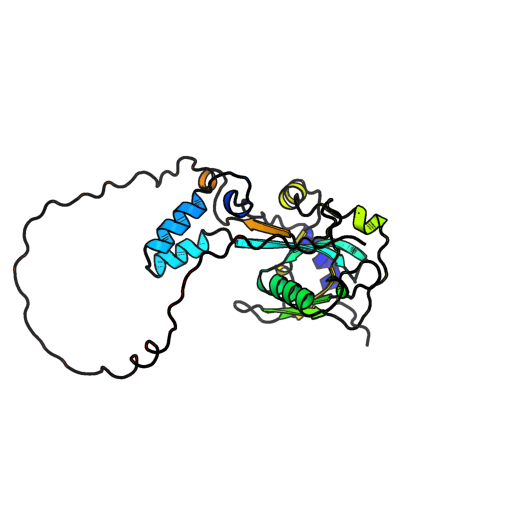 243 ? -2.597 -22.214 41.753 1.00 41.75 243 GLU A CA 1
ATOM 1938 C C . GLU A 1 243 ? -2.547 -22.467 40.232 1.00 41.75 243 GLU A C 1
ATOM 1940 O O . GLU A 1 243 ? -2.728 -23.601 39.813 1.00 41.75 243 GLU A O 1
ATOM 1945 N N . GLU A 1 244 ? -2.348 -21.418 39.405 1.00 39.19 244 GLU A N 1
ATOM 1946 C CA . GLU A 1 244 ? -1.585 -21.506 38.126 1.00 39.19 244 GLU A CA 1
ATOM 1947 C C . GLU A 1 244 ? -1.413 -20.190 37.309 1.00 39.19 244 GLU A C 1
ATOM 1949 O O . GLU A 1 244 ? -0.787 -20.226 36.252 1.00 39.19 244 GLU A O 1
ATOM 1954 N N . GLU A 1 245 ? -1.845 -18.999 37.760 1.00 40.06 245 GLU A N 1
ATOM 1955 C CA . GLU A 1 245 ? -1.657 -17.745 36.973 1.00 40.06 245 GLU A CA 1
ATOM 1956 C C . GLU A 1 245 ? -0.562 -16.770 37.474 1.00 40.06 245 GLU A C 1
ATOM 1958 O O . GLU A 1 245 ? -0.343 -15.708 36.884 1.00 40.06 245 GLU A O 1
ATOM 1963 N N . GLU A 1 246 ? 0.208 -17.120 38.508 1.00 37.00 246 GLU A N 1
ATOM 1964 C CA . GLU A 1 246 ? 1.145 -16.184 39.164 1.00 37.00 246 GLU A CA 1
ATOM 1965 C C . GLU A 1 246 ? 2.543 -16.031 38.519 1.00 37.00 246 GLU A C 1
ATOM 1967 O O . GLU A 1 246 ? 3.317 -15.172 38.956 1.00 37.00 246 GLU A O 1
ATOM 1972 N N . ASP A 1 247 ? 2.872 -16.771 37.452 1.00 37.50 247 ASP A N 1
ATOM 1973 C CA . ASP A 1 247 ? 4.223 -16.745 36.852 1.00 37.50 247 ASP A CA 1
ATOM 1974 C C . ASP A 1 247 ? 4.352 -15.968 35.526 1.00 37.50 247 ASP A C 1
ATOM 1976 O O . ASP A 1 247 ? 5.466 -15.729 35.051 1.00 37.50 247 ASP A O 1
ATOM 1980 N N . PHE A 1 248 ? 3.256 -15.467 34.941 1.00 38.41 248 PHE A N 1
ATOM 1981 C CA . PHE A 1 248 ? 3.330 -14.706 33.678 1.00 38.41 248 PHE A CA 1
ATOM 1982 C C . PHE A 1 248 ? 3.473 -13.181 33.848 1.00 38.41 248 PHE A C 1
ATOM 1984 O O . PHE A 1 248 ? 3.812 -12.476 32.893 1.00 38.41 248 PHE A O 1
ATOM 1991 N N . LEU A 1 249 ? 3.258 -12.647 35.057 1.00 41.31 249 LEU A N 1
ATOM 1992 C CA . LEU A 1 249 ? 3.200 -11.197 35.307 1.00 41.31 249 LEU A CA 1
ATOM 1993 C C . LEU A 1 249 ? 4.456 -10.590 35.955 1.00 41.31 249 LEU A C 1
ATOM 1995 O O . LEU A 1 249 ? 4.574 -9.366 35.999 1.00 41.31 249 LEU A O 1
ATOM 1999 N N . LYS A 1 250 ? 5.438 -11.393 36.390 1.00 40.34 250 LYS A N 1
ATOM 2000 C CA . LYS A 1 250 ? 6.627 -10.883 37.109 1.00 40.34 250 LYS A CA 1
ATOM 2001 C C . LYS A 1 250 ? 7.831 -10.514 36.224 1.00 40.34 250 LYS A C 1
ATOM 2003 O O . LYS A 1 250 ? 8.804 -9.983 36.746 1.00 40.34 250 LYS A O 1
ATOM 2008 N N . ASN A 1 251 ? 7.760 -10.687 34.897 1.00 41.16 251 ASN A N 1
ATOM 2009 C CA . ASN A 1 251 ? 8.870 -10.368 33.974 1.00 41.16 251 ASN A CA 1
ATOM 2010 C C . ASN A 1 251 ? 8.497 -9.454 32.791 1.00 41.16 251 ASN A C 1
ATOM 2012 O O . ASN A 1 251 ? 9.144 -9.493 31.743 1.00 41.16 251 ASN A O 1
ATOM 2016 N N . ARG A 1 252 ? 7.478 -8.594 32.929 1.00 37.00 252 ARG A N 1
ATOM 2017 C CA . ARG A 1 252 ? 7.223 -7.554 31.920 1.00 37.00 252 ARG A CA 1
ATOM 2018 C C . ARG A 1 252 ? 8.076 -6.318 32.236 1.00 37.00 252 ARG A C 1
ATOM 2020 O O . ARG A 1 252 ? 7.842 -5.692 33.269 1.00 37.00 252 ARG A O 1
ATOM 2027 N N . PRO A 1 253 ? 9.050 -5.932 31.390 1.00 36.03 253 PRO A N 1
ATOM 2028 C CA . PRO A 1 253 ? 9.717 -4.651 31.572 1.00 36.03 253 PRO A CA 1
ATOM 2029 C C . PRO A 1 253 ? 8.676 -3.525 31.451 1.00 36.03 253 PRO A C 1
ATOM 2031 O O . PRO A 1 253 ? 7.724 -3.657 30.671 1.00 36.03 253 PRO A O 1
ATOM 2034 N N . PRO A 1 254 ? 8.822 -2.424 32.209 1.00 35.03 254 PRO A N 1
ATOM 2035 C CA . PRO A 1 254 ? 7.912 -1.294 32.117 1.00 35.03 254 PRO A CA 1
ATOM 2036 C C . PRO A 1 254 ? 7.938 -0.758 30.684 1.00 35.03 254 PRO A C 1
ATOM 2038 O O . PRO A 1 254 ? 8.955 -0.250 30.212 1.00 35.03 254 PRO A O 1
ATOM 2041 N N . SER A 1 255 ? 6.815 -0.900 29.979 1.00 39.81 255 SER A N 1
ATOM 2042 C CA . SER A 1 255 ? 6.613 -0.292 28.668 1.00 39.81 255 SER A CA 1
ATOM 2043 C C . SER A 1 255 ? 6.544 1.218 28.870 1.00 39.81 255 SER A C 1
ATOM 2045 O O . SER A 1 255 ? 5.509 1.779 29.226 1.00 39.81 255 SER A O 1
ATOM 2047 N N . GLN A 1 256 ? 7.686 1.875 28.687 1.00 34.12 256 GLN A N 1
ATOM 2048 C CA . GLN A 1 256 ? 7.732 3.300 28.417 1.00 34.12 256 GLN A CA 1
ATOM 2049 C C . GLN A 1 256 ? 7.059 3.509 27.064 1.00 34.12 256 GLN A C 1
ATOM 2051 O O . GLN A 1 256 ? 7.667 3.334 26.014 1.00 34.12 256 GLN A O 1
ATOM 2056 N N . PHE A 1 257 ? 5.773 3.839 27.098 1.00 35.06 257 PHE A N 1
ATOM 2057 C CA . PHE A 1 257 ? 5.082 4.382 25.944 1.00 35.06 257 PHE A CA 1
ATOM 2058 C C . PHE A 1 257 ? 5.606 5.808 25.744 1.00 35.06 257 PHE A C 1
ATOM 2060 O O . PHE A 1 257 ? 5.052 6.772 26.273 1.00 35.06 257 PHE A O 1
ATOM 2067 N N . GLN A 1 258 ? 6.733 5.936 25.047 1.00 30.94 258 GLN A N 1
ATOM 2068 C CA . GLN A 1 258 ? 7.061 7.184 24.378 1.00 30.94 258 GLN A CA 1
ATOM 2069 C C . GLN A 1 258 ? 6.165 7.246 23.135 1.00 30.94 258 GLN A C 1
ATOM 2071 O O . GLN A 1 258 ? 6.072 6.255 22.412 1.00 30.94 258 GLN A O 1
ATOM 2076 N N . PRO A 1 259 ? 5.417 8.337 22.912 1.00 33.34 259 PRO A N 1
ATOM 2077 C CA . PRO A 1 259 ? 4.744 8.522 21.641 1.00 33.34 259 PRO A CA 1
ATOM 2078 C C . PRO A 1 259 ? 5.844 8.628 20.590 1.00 33.34 259 PRO A C 1
ATOM 2080 O O . PRO A 1 259 ? 6.567 9.622 20.586 1.00 33.34 259 PRO A O 1
ATOM 2083 N N . ASP A 1 260 ? 5.993 7.590 19.765 1.00 32.34 260 ASP A N 1
ATOM 2084 C CA . ASP A 1 260 ? 6.915 7.618 18.638 1.00 32.34 260 ASP A CA 1
ATOM 2085 C C . ASP A 1 260 ? 6.674 8.912 17.863 1.00 32.34 260 ASP A C 1
ATOM 2087 O O . ASP A 1 260 ? 5.559 9.223 17.416 1.00 32.34 260 ASP A O 1
ATOM 2091 N N . GLU A 1 261 ? 7.740 9.703 17.804 1.00 31.64 261 GLU A N 1
ATOM 2092 C CA . GLU A 1 261 ? 7.877 10.829 16.910 1.00 31.64 261 GLU A CA 1
ATOM 2093 C C . GLU A 1 261 ? 7.461 10.374 15.513 1.00 31.64 261 GLU A C 1
ATOM 2095 O O . GLU A 1 261 ? 7.721 9.243 15.106 1.00 31.64 261 GLU A O 1
ATOM 2100 N N . ALA A 1 262 ? 6.764 11.256 14.799 1.00 37.53 262 ALA A N 1
ATOM 2101 C CA . ALA A 1 262 ? 6.360 11.042 13.424 1.00 37.53 262 ALA A CA 1
ATOM 2102 C C . ALA A 1 262 ? 7.516 10.428 12.622 1.00 37.53 262 ALA A C 1
ATOM 2104 O O . ALA A 1 262 ? 8.489 11.123 12.324 1.00 37.53 262 ALA A O 1
ATOM 2105 N N . GLU A 1 263 ? 7.402 9.139 12.282 1.00 33.75 263 GLU A N 1
ATOM 2106 C CA . GLU A 1 263 ? 8.338 8.495 11.374 1.00 33.75 263 GLU A CA 1
ATOM 2107 C C . GLU A 1 263 ? 8.353 9.311 10.090 1.00 33.75 263 GLU A C 1
ATOM 2109 O O . GLU A 1 263 ? 7.367 9.447 9.356 1.00 33.75 263 GLU A O 1
ATOM 2114 N N . SER A 1 264 ? 9.504 9.938 9.893 1.00 34.16 264 SER A N 1
ATOM 2115 C CA . SER A 1 264 ? 9.858 10.688 8.717 1.00 34.16 264 SER A CA 1
ATOM 2116 C C . SER A 1 264 ? 9.523 9.868 7.484 1.00 34.16 264 SER A C 1
ATOM 2118 O O . SER A 1 264 ? 9.967 8.729 7.341 1.00 34.16 264 SER A O 1
ATOM 2120 N N . VAL A 1 265 ? 8.787 10.491 6.567 1.00 40.75 265 VAL A N 1
ATOM 2121 C CA . VAL A 1 265 ? 8.679 10.064 5.175 1.00 40.75 265 VAL A CA 1
ATOM 2122 C C . VAL A 1 265 ? 10.072 9.642 4.706 1.00 40.75 265 VAL A C 1
ATOM 2124 O O . VAL A 1 265 ? 10.989 10.462 4.705 1.00 40.75 265 VAL A O 1
ATOM 2127 N N . ALA A 1 266 ? 10.228 8.369 4.346 1.00 36.75 266 ALA A N 1
ATOM 2128 C CA . ALA A 1 266 ? 11.412 7.842 3.684 1.00 36.75 266 ALA A CA 1
ATOM 2129 C C . ALA A 1 266 ? 11.634 8.642 2.394 1.00 36.75 266 ALA A C 1
ATOM 2131 O O . ALA A 1 266 ? 10.928 8.486 1.401 1.00 36.75 266 ALA A O 1
ATOM 2132 N N . CYS A 1 267 ? 12.561 9.587 2.463 1.00 35.06 267 CYS A N 1
ATOM 2133 C CA . CYS A 1 267 ? 12.790 10.612 1.467 1.00 35.06 267 CYS A CA 1
ATOM 2134 C C . CYS A 1 267 ? 14.307 10.599 1.222 1.00 35.06 267 CYS A C 1
ATOM 2136 O O . CYS A 1 267 ? 15.046 11.234 1.980 1.00 35.06 267 CYS A O 1
ATOM 2138 N N . PHE A 1 268 ? 14.779 9.898 0.185 1.00 43.38 268 PHE A N 1
ATOM 2139 C CA . PHE A 1 268 ? 16.208 9.597 -0.015 1.00 43.38 268 PHE A CA 1
ATOM 2140 C C . PHE A 1 268 ? 16.732 10.027 -1.394 1.00 43.38 268 PHE A C 1
ATOM 2142 O O . PHE A 1 268 ? 15.976 10.012 -2.355 1.00 43.38 268 PHE A O 1
ATOM 2149 N N . GLY A 1 269 ? 17.986 10.504 -1.410 1.00 31.06 269 GLY A N 1
ATOM 2150 C CA . GLY A 1 269 ? 18.547 11.507 -2.330 1.00 31.06 269 GLY A CA 1
ATOM 2151 C C . GLY A 1 269 ? 18.830 11.128 -3.791 1.00 31.06 269 GLY A C 1
ATOM 2152 O O . GLY A 1 269 ? 18.510 10.040 -4.253 1.00 31.06 269 GLY A O 1
ATOM 2153 N N . ASN A 1 270 ? 19.426 12.108 -4.481 1.00 34.19 270 ASN A N 1
ATOM 2154 C CA . ASN A 1 270 ? 19.555 12.228 -5.938 1.00 34.19 270 ASN A CA 1
ATOM 2155 C C . ASN A 1 270 ? 20.493 11.196 -6.593 1.00 34.19 270 ASN A C 1
ATOM 2157 O O . ASN A 1 270 ? 21.526 10.851 -6.014 1.00 34.19 270 ASN A O 1
ATOM 2161 N N . TYR A 1 271 ? 20.160 10.830 -7.838 1.00 41.91 271 TYR A N 1
ATOM 2162 C CA . TYR A 1 271 ? 21.087 10.322 -8.861 1.00 41.91 271 TYR A CA 1
ATOM 2163 C C . TYR A 1 271 ? 21.795 11.487 -9.568 1.00 41.91 271 TYR A C 1
ATOM 2165 O O . TYR A 1 271 ? 21.132 12.535 -9.771 1.00 41.91 271 TYR A O 1
#

Secondary structure (DSSP, 8-state):
---PPPHHHHHHHHHHTTS-----EE-TTTTT-S---HHHHHHHHHHHH--HHHHHHHHHHSPEEEEEEEEEETTT--EEEEEE-HHHHHHHHHHHHHS-SSTTTTT-TTT-EEEEEEEES-TT--EEEEEEEEEEPPP--HHHHHTS--GGGHHHHHHTT-S-EEEGGGSPTT-EEEEEEEPEE-SSS-EES-EEEEEESS--HHHHHT---GGGS--------------------------SSTTSSTT----------------B---

Radius of gyration: 25.23 Å; chains: 1; bounding box: 54×45×75 Å